Protein AF-A0A2H9QUZ4-F1 (afdb_monomer_lite)

Foldseek 3Di:
DDFLACAPQDPVLVVCLVVVNDDPLDSSLRNCAQVVSSVVSVVVVCVVVPDVPLDDPVLLVVLLVLLQVLLVVQLVCCLVPVDGDDDSLLVLLLVCLVVVRDPVSSVSSSVSSRLSSCLCVQLSVPVVVVVVCVVVVVDPDDPVVVVVVSNVVSNVVSVVVVVVCVVCVCVVRHPDPDDDFLVSVVSVSSSLSVCCSVPVPVVNVVVVVVVVVLVVVQCVVCCQQAPLDDPRHHVCCVVCVVVCQDDRQWRWDRPPDDPCCVQATDIDHDHSVVVVVCVSRDVVSNVVVVVVVCCCRVPVRVVCVVVVVDD

Structure (mmCIF, N/CA/C/O backbone):
data_AF-A0A2H9QUZ4-F1
#
_entry.id   AF-A0A2H9QUZ4-F1
#
loop_
_atom_site.group_PDB
_atom_site.id
_atom_site.type_symbol
_atom_site.label_atom_id
_atom_site.label_alt_id
_atom_site.label_comp_id
_atom_site.label_asym_id
_atom_site.label_entity_id
_atom_site.label_seq_id
_atom_site.pdbx_PDB_ins_code
_atom_site.Cartn_x
_atom_site.Cartn_y
_atom_site.Cartn_z
_atom_site.occupancy
_atom_site.B_iso_or_equiv
_atom_site.auth_seq_id
_atom_site.auth_comp_id
_atom_site.auth_asym_id
_atom_site.auth_atom_id
_atom_site.pdbx_PDB_model_num
ATOM 1 N N . MET A 1 1 ? -21.513 -7.920 -9.015 1.00 45.53 1 MET A N 1
ATOM 2 C CA . MET A 1 1 ? -21.197 -8.021 -7.570 1.00 45.53 1 MET A CA 1
ATOM 3 C C . MET A 1 1 ? -21.512 -6.683 -6.915 1.00 45.53 1 MET A C 1
ATOM 5 O O . MET A 1 1 ? -21.071 -5.669 -7.443 1.00 45.53 1 MET A O 1
ATOM 9 N N . LYS A 1 2 ? -22.324 -6.665 -5.849 1.00 52.28 2 LYS A N 1
ATOM 10 C CA . LYS A 1 2 ? -22.696 -5.440 -5.115 1.00 52.28 2 LYS A CA 1
ATOM 11 C C . LYS A 1 2 ? -21.486 -4.948 -4.301 1.00 52.28 2 LYS A C 1
ATOM 13 O O . LYS A 1 2 ? -20.823 -5.770 -3.682 1.00 52.28 2 LYS A O 1
ATOM 18 N N . ARG A 1 3 ? -21.180 -3.646 -4.331 1.00 55.81 3 ARG A N 1
ATOM 19 C CA . ARG A 1 3 ? -20.109 -3.026 -3.517 1.00 55.81 3 ARG A CA 1
ATOM 20 C C . ARG A 1 3 ? -20.524 -3.008 -2.050 1.00 55.81 3 ARG A C 1
ATOM 22 O O . ARG A 1 3 ? -21.663 -2.653 -1.798 1.00 55.81 3 ARG A O 1
ATOM 29 N N . HIS A 1 4 ? -19.653 -3.342 -1.102 1.00 56.94 4 HIS A N 1
ATOM 30 C CA . HIS A 1 4 ? -20.014 -3.360 0.329 1.00 56.94 4 HIS A CA 1
ATOM 31 C C . HIS A 1 4 ? -20.012 -1.983 1.022 1.00 56.94 4 HIS A C 1
ATOM 33 O O . HIS A 1 4 ? -20.487 -1.871 2.145 1.00 56.94 4 HIS A O 1
ATOM 39 N N . TYR A 1 5 ? -19.505 -0.943 0.361 1.00 64.38 5 TYR A N 1
ATOM 40 C CA . TYR A 1 5 ? -19.334 0.410 0.903 1.00 64.38 5 TYR A CA 1
ATOM 41 C C . TYR A 1 5 ? -19.967 1.450 -0.031 1.00 64.38 5 TYR A C 1
ATOM 43 O O . TYR A 1 5 ? -20.044 1.194 -1.239 1.00 64.38 5 TYR A O 1
ATOM 51 N N . ARG A 1 6 ? -20.392 2.603 0.523 1.00 66.56 6 ARG A N 1
ATOM 52 C CA . ARG A 1 6 ? -21.102 3.679 -0.206 1.00 66.56 6 ARG A CA 1
ATOM 53 C C . ARG A 1 6 ? -22.291 3.109 -0.996 1.00 66.56 6 ARG A C 1
ATOM 55 O O . ARG A 1 6 ? -22.367 3.209 -2.221 1.00 66.56 6 ARG A O 1
ATOM 62 N N . GLN A 1 7 ? -23.177 2.418 -0.278 1.00 68.31 7 GLN A N 1
ATOM 63 C CA . GLN A 1 7 ? -24.478 2.005 -0.804 1.00 68.31 7 GLN A CA 1
ATOM 64 C C . GLN A 1 7 ? -25.525 3.065 -0.448 1.00 68.31 7 GLN A C 1
ATOM 66 O O . GLN A 1 7 ? -25.268 3.956 0.355 1.00 68.31 7 GLN A O 1
ATOM 71 N N . ASN A 1 8 ? -26.717 2.963 -1.034 1.00 67.06 8 ASN A N 1
ATOM 72 C CA . ASN A 1 8 ? -27.855 3.746 -0.561 1.00 67.06 8 ASN A CA 1
ATOM 73 C C . ASN A 1 8 ? -28.067 3.492 0.940 1.00 67.06 8 ASN A C 1
ATOM 75 O O . ASN A 1 8 ? -27.841 2.372 1.407 1.00 67.06 8 ASN A O 1
ATOM 79 N N . LEU A 1 9 ? -28.514 4.526 1.657 1.00 67.69 9 LEU A N 1
ATOM 80 C CA . LEU A 1 9 ? -28.737 4.504 3.104 1.00 67.69 9 LEU A CA 1
ATOM 81 C C . LEU A 1 9 ? -29.448 3.219 3.551 1.00 67.69 9 LEU A C 1
ATOM 83 O O . LEU A 1 9 ? -30.564 2.915 3.120 1.00 67.69 9 LEU A O 1
ATOM 87 N N . SER A 1 10 ? -28.783 2.461 4.425 1.00 74.31 10 SER A N 1
ATOM 88 C CA . SER A 1 10 ? -29.358 1.266 5.041 1.00 74.31 10 SER A CA 1
ATOM 89 C C . SER A 1 10 ? -30.334 1.696 6.132 1.00 74.31 10 SER A C 1
ATOM 91 O O . SER A 1 10 ? -29.956 2.423 7.051 1.00 74.31 10 SER A O 1
ATOM 93 N N . SER A 1 11 ? -31.578 1.212 6.085 1.00 78.75 11 SER A N 1
ATOM 94 C CA . SER A 1 11 ? -32.582 1.491 7.125 1.00 78.75 11 SER A CA 1
ATOM 95 C C . SER A 1 11 ? -32.133 1.023 8.515 1.00 78.75 11 SER A C 1
ATOM 97 O O . SER A 1 11 ? -32.442 1.665 9.516 1.00 78.75 11 SER A O 1
ATOM 99 N N . LYS A 1 12 ? -31.348 -0.061 8.585 1.00 79.69 12 LYS A N 1
ATOM 100 C CA . LYS A 1 12 ? -30.709 -0.522 9.827 1.00 79.69 12 LYS A CA 1
ATOM 101 C C . LYS A 1 12 ? -29.620 0.432 10.297 1.00 79.69 12 LYS A C 1
ATOM 103 O O . LYS A 1 12 ? -29.568 0.755 11.477 1.00 79.69 12 LYS A O 1
ATOM 108 N N . GLY A 1 13 ? -28.785 0.902 9.375 1.00 79.44 13 GLY A N 1
ATOM 109 C CA . GLY A 1 13 ? -27.716 1.844 9.683 1.00 79.44 13 GLY A CA 1
ATOM 110 C C . GLY A 1 13 ? -28.245 3.175 10.218 1.00 79.44 13 GLY A C 1
ATOM 111 O O . GLY A 1 13 ? -27.764 3.639 11.245 1.00 79.44 13 GLY A O 1
ATOM 112 N N . LEU A 1 14 ? -29.302 3.717 9.607 1.00 81.69 14 LEU A N 1
ATOM 113 C CA . LEU A 1 14 ? -30.007 4.905 10.104 1.00 81.69 14 LEU A CA 1
ATOM 114 C C . LEU A 1 14 ? -30.569 4.701 11.513 1.00 81.69 14 LEU A C 1
ATOM 116 O O . LEU A 1 14 ? -30.325 5.515 12.397 1.00 81.69 14 LEU A O 1
ATOM 120 N N . LYS A 1 15 ? -31.245 3.572 11.750 1.00 84.50 15 LYS A N 1
ATOM 121 C CA . LYS A 1 15 ? -31.780 3.233 13.074 1.00 84.50 15 LYS A CA 1
ATOM 122 C C . LYS A 1 15 ? -30.676 3.081 14.129 1.00 84.50 15 LYS A C 1
ATOM 124 O O . LYS A 1 15 ? -30.875 3.438 15.286 1.00 84.50 15 LYS A O 1
ATOM 129 N N . ASN A 1 16 ? -29.512 2.556 13.750 1.00 84.25 16 ASN A N 1
ATOM 130 C CA . ASN A 1 16 ? -28.362 2.431 14.647 1.00 84.25 16 ASN A CA 1
ATOM 131 C C . ASN A 1 16 ? -27.708 3.789 14.950 1.00 84.25 16 ASN A C 1
ATOM 133 O O . ASN A 1 16 ? -27.258 3.993 16.076 1.00 84.25 16 ASN A O 1
ATOM 137 N N . ILE A 1 17 ? -27.672 4.705 13.974 1.00 83.75 17 ILE A N 1
ATOM 138 C CA . ILE A 1 17 ? -27.211 6.091 14.160 1.00 83.75 17 ILE A CA 1
ATOM 139 C C . ILE A 1 17 ? -28.149 6.828 15.124 1.00 83.75 17 ILE A C 1
ATOM 141 O O . ILE A 1 17 ? -27.689 7.397 16.111 1.00 83.75 17 ILE A O 1
ATOM 145 N N . GLU A 1 18 ? -29.461 6.748 14.891 1.00 84.81 18 GLU A N 1
ATOM 146 C CA . GLU A 1 18 ? -30.487 7.387 15.726 1.00 84.81 18 GLU A CA 1
ATOM 147 C C . GLU A 1 18 ? -30.435 6.891 17.181 1.00 84.81 18 GLU A C 1
ATOM 149 O O . GLU A 1 18 ? -30.452 7.684 18.122 1.00 84.81 18 GLU A O 1
ATOM 154 N N . ASN A 1 19 ? -30.272 5.579 17.373 1.00 85.44 19 ASN A N 1
ATOM 155 C CA . ASN A 1 19 ? -30.178 4.969 18.701 1.00 85.44 19 ASN A CA 1
ATOM 156 C C . ASN A 1 19 ? -28.792 5.098 19.358 1.00 85.44 19 ASN A C 1
ATOM 158 O O . ASN A 1 19 ? -28.625 4.640 20.487 1.00 85.44 19 ASN A O 1
ATOM 162 N N . LYS A 1 20 ? -27.793 5.686 18.680 1.00 80.88 20 LYS A N 1
ATOM 163 C CA . LYS A 1 20 ? -26.389 5.757 19.143 1.00 80.88 20 LYS A CA 1
ATOM 164 C C . LYS A 1 20 ? -25.778 4.384 19.463 1.00 80.88 20 LYS A C 1
ATOM 166 O O . LYS A 1 20 ? -24.939 4.246 20.348 1.00 80.88 20 LYS A O 1
ATOM 171 N N . THR A 1 21 ? -26.204 3.347 18.743 1.00 79.81 21 THR A N 1
ATOM 172 C CA . THR A 1 21 ? -25.712 1.963 18.884 1.00 79.81 21 THR A CA 1
ATOM 173 C C . THR A 1 21 ? -24.848 1.540 17.699 1.00 79.81 21 THR A C 1
ATOM 175 O O . THR A 1 21 ? -24.684 0.347 17.437 1.00 79.81 21 THR A O 1
ATOM 178 N N . LEU A 1 22 ? -24.340 2.502 16.925 1.00 79.38 22 LEU A N 1
ATOM 179 C CA . LEU A 1 22 ? -23.572 2.219 15.723 1.00 79.38 22 LEU A CA 1
ATOM 180 C C . LEU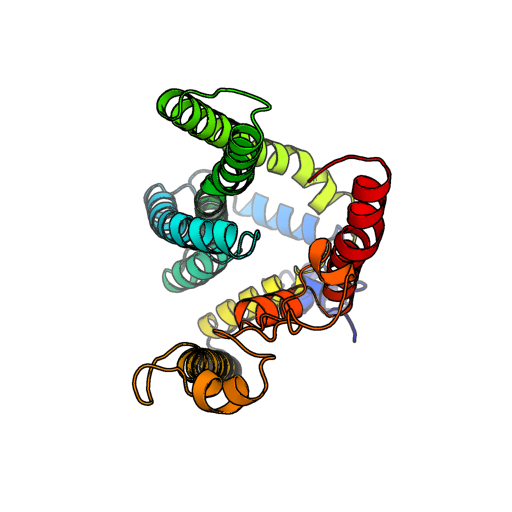 A 1 22 ? -22.209 1.619 16.084 1.00 79.38 22 LEU A C 1
ATOM 182 O O . LEU A 1 22 ? -21.346 2.274 16.665 1.00 79.38 22 LEU A O 1
ATOM 186 N N . VAL A 1 23 ? -22.000 0.363 15.695 1.00 75.38 23 VAL A N 1
ATOM 187 C CA . VAL A 1 23 ? -20.710 -0.308 15.857 1.00 75.38 23 VAL A CA 1
ATOM 188 C C . VAL A 1 23 ? -19.768 0.160 14.748 1.00 75.38 23 VAL A C 1
ATOM 190 O O . VAL A 1 23 ? -20.049 -0.005 13.558 1.00 75.38 23 VAL A O 1
ATOM 193 N N . LYS A 1 24 ? -18.639 0.761 15.137 1.00 73.00 24 LYS A N 1
ATOM 194 C CA . LYS A 1 24 ? -17.572 1.151 14.204 1.00 73.00 24 LYS A CA 1
ATOM 195 C C . LYS A 1 24 ? -17.049 -0.079 13.456 1.00 73.00 24 LYS A C 1
ATOM 197 O O . LYS A 1 24 ? -16.917 -1.148 14.042 1.00 73.00 24 LYS A O 1
ATOM 202 N N . TYR A 1 25 ? -16.712 0.102 12.179 1.00 72.44 25 TYR A N 1
ATOM 203 C CA . TYR A 1 25 ? -16.177 -0.942 11.289 1.00 72.44 25 TYR A CA 1
ATOM 204 C C . TYR A 1 25 ? -17.140 -2.095 10.947 1.00 72.44 25 TYR A C 1
ATOM 206 O O . TYR A 1 25 ? -16.713 -3.091 10.369 1.00 72.44 25 TYR A O 1
ATOM 214 N N . ASP A 1 26 ? -18.437 -1.965 11.238 1.00 74.06 26 ASP A N 1
ATOM 215 C CA . ASP A 1 26 ? -19.450 -2.898 10.735 1.00 74.06 26 ASP A CA 1
ATOM 216 C C . ASP A 1 26 ? -19.862 -2.553 9.288 1.00 74.06 26 ASP A C 1
ATOM 218 O O . ASP A 1 26 ? -19.734 -1.425 8.806 1.00 74.06 26 ASP A O 1
ATOM 222 N N . SER A 1 27 ? -20.421 -3.532 8.587 1.00 69.94 27 SER A N 1
ATOM 223 C CA . SER A 1 27 ? -21.056 -3.381 7.277 1.00 69.94 27 SER A CA 1
ATOM 224 C C . SER A 1 27 ? -22.074 -2.233 7.222 1.00 69.94 27 SER A C 1
ATOM 226 O O . SER A 1 27 ? -22.084 -1.472 6.252 1.00 69.94 27 SER A O 1
ATOM 228 N N . ASP A 1 28 ? -22.872 -2.049 8.279 1.00 74.06 28 ASP A N 1
ATOM 229 C CA . ASP A 1 28 ? -23.833 -0.948 8.378 1.00 74.06 28 ASP A CA 1
ATOM 230 C C . ASP A 1 28 ? -23.131 0.419 8.498 1.00 74.06 28 ASP A C 1
ATOM 232 O O . ASP A 1 28 ? -23.589 1.389 7.894 1.00 74.06 28 ASP A O 1
ATOM 236 N N . PHE A 1 29 ? -21.979 0.506 9.175 1.00 78.69 29 PHE A N 1
ATOM 237 C CA . PHE A 1 29 ? -21.164 1.728 9.226 1.00 78.69 29 PHE A CA 1
ATOM 238 C C . PHE A 1 29 ? -20.629 2.088 7.833 1.00 78.69 29 PHE A C 1
ATOM 240 O O . PHE A 1 29 ? -20.808 3.207 7.355 1.00 78.69 29 PHE A O 1
ATOM 247 N N . TYR A 1 30 ? -20.037 1.117 7.132 1.00 76.50 30 TYR A N 1
ATOM 248 C CA . TYR A 1 30 ? -19.444 1.343 5.809 1.00 76.50 30 TYR A CA 1
ATOM 249 C C . TYR A 1 30 ? -20.459 1.663 4.712 1.00 76.50 30 TYR A C 1
ATOM 251 O O . TYR A 1 30 ? -20.131 2.360 3.743 1.00 76.50 30 TYR A O 1
ATOM 259 N N . SER A 1 31 ? -21.689 1.166 4.854 1.00 74.81 31 SER A N 1
ATOM 260 C CA . SER A 1 31 ? -22.779 1.486 3.934 1.00 74.81 31 SER A CA 1
ATOM 261 C C . SER A 1 31 ? -23.143 2.974 3.967 1.00 74.81 31 SER A C 1
ATOM 263 O O . SER A 1 31 ? -23.453 3.528 2.918 1.00 74.81 31 SER A O 1
ATOM 265 N N . ASN A 1 32 ? -23.002 3.620 5.132 1.00 74.94 32 ASN A N 1
ATOM 266 C CA . ASN A 1 32 ? -23.359 5.021 5.364 1.00 74.94 32 ASN A CA 1
ATOM 267 C C . ASN A 1 32 ? -22.184 6.003 5.212 1.00 74.94 32 ASN A C 1
ATOM 269 O O . ASN A 1 32 ? -22.329 7.185 5.526 1.00 74.94 32 ASN A O 1
ATOM 273 N N . LEU A 1 33 ? -21.019 5.556 4.729 1.00 75.69 33 LEU A N 1
ATOM 274 C CA . LEU A 1 33 ? -19.903 6.459 4.431 1.00 75.69 33 LEU A CA 1
ATOM 275 C C . LEU A 1 33 ? -20.309 7.496 3.374 1.00 75.69 33 LEU A C 1
ATOM 277 O O . LEU A 1 33 ? -20.827 7.124 2.323 1.00 75.69 33 LEU A O 1
ATOM 281 N N . ASN A 1 34 ? -19.991 8.771 3.616 1.00 68.62 34 ASN A N 1
ATOM 282 C CA . ASN A 1 34 ? -20.286 9.892 2.716 1.00 68.62 34 ASN A CA 1
ATOM 283 C C . ASN A 1 34 ? -21.784 10.176 2.502 1.00 68.62 34 ASN A C 1
ATOM 285 O O . ASN A 1 34 ? -22.199 10.574 1.416 1.00 68.62 34 ASN A O 1
ATOM 289 N N . THR A 1 35 ? -22.607 9.910 3.524 1.00 73.62 35 THR A N 1
ATOM 290 C CA . THR A 1 35 ? -24.052 10.211 3.524 1.00 73.62 35 THR A CA 1
ATOM 291 C C . THR A 1 35 ? -24.397 11.552 4.180 1.00 73.62 35 THR A C 1
ATOM 293 O O . THR A 1 35 ? -25.577 11.883 4.273 1.00 73.62 35 THR A O 1
ATOM 296 N N . GLY A 1 36 ? -23.411 12.306 4.685 1.00 75.38 36 GLY A N 1
ATOM 297 C CA . GLY A 1 36 ? -23.613 13.494 5.526 1.00 75.38 36 GLY A CA 1
ATOM 298 C C . GLY A 1 36 ? -24.095 13.157 6.944 1.00 75.38 36 GLY A C 1
ATOM 299 O O . GLY A 1 36 ? -23.496 13.583 7.924 1.00 75.38 36 GLY A O 1
ATOM 300 N N . VAL A 1 37 ? -25.107 12.293 7.071 1.00 80.88 37 VAL A N 1
ATOM 301 C CA . VAL A 1 37 ? -25.696 11.879 8.360 1.00 80.88 37 VAL A CA 1
ATOM 302 C C . VAL A 1 37 ? -24.672 11.183 9.262 1.00 80.88 37 VAL A C 1
ATOM 304 O O . VAL A 1 37 ? -24.596 11.451 10.459 1.00 80.88 37 VAL A O 1
ATOM 307 N N . LEU A 1 38 ? -23.853 10.291 8.695 1.00 81.56 38 LEU A N 1
ATOM 308 C CA . LEU A 1 38 ? -22.789 9.632 9.456 1.00 81.56 38 LEU A CA 1
ATOM 309 C C . LEU A 1 38 ? -21.692 10.617 9.889 1.00 81.56 38 LEU A C 1
ATOM 311 O O . LEU A 1 38 ? -21.117 10.454 10.960 1.00 81.56 38 LEU A O 1
ATOM 315 N N . GLU A 1 39 ? -21.387 11.618 9.065 1.00 78.38 39 GLU A N 1
ATOM 316 C CA . GLU A 1 39 ? -20.368 12.629 9.374 1.00 78.38 39 GLU A CA 1
ATOM 317 C C . GLU A 1 39 ? -20.826 13.522 10.518 1.00 78.38 39 GLU A C 1
ATOM 319 O O . GLU A 1 39 ? -20.073 13.719 11.465 1.00 78.38 39 GLU A O 1
ATOM 324 N N . GLU A 1 40 ? -22.082 13.963 10.483 1.00 82.06 40 GLU A N 1
ATOM 325 C CA . GLU A 1 40 ? -22.692 14.735 11.562 1.00 82.06 40 GLU A CA 1
ATOM 326 C C . GLU A 1 40 ? -22.714 13.942 12.878 1.00 82.06 40 GLU A C 1
ATOM 328 O O . GLU A 1 40 ? -22.306 14.457 13.920 1.00 82.06 40 GLU A O 1
ATOM 333 N N . TYR A 1 41 ? -23.074 12.653 12.826 1.00 84.31 41 TYR A N 1
ATOM 334 C CA . TYR A 1 41 ? -23.000 11.756 13.984 1.00 84.31 41 TYR A CA 1
ATOM 335 C C . TYR A 1 41 ? -21.578 11.653 14.560 1.00 84.31 41 TYR A C 1
ATOM 337 O O . TYR A 1 41 ? -21.377 11.769 15.772 1.00 84.31 41 TYR A O 1
ATOM 345 N N . LEU A 1 42 ? -20.577 11.435 13.700 1.00 82.38 42 LEU A N 1
ATOM 346 C CA . LEU A 1 42 ? -19.179 11.313 14.119 1.00 82.38 42 LEU A CA 1
ATOM 347 C C . LEU A 1 42 ? -18.627 12.633 14.665 1.00 82.38 42 LEU A C 1
ATOM 349 O O . LEU A 1 42 ? -17.863 12.616 15.630 1.00 82.38 42 LEU A O 1
ATOM 353 N N . ASP A 1 43 ? -19.019 13.769 14.091 1.00 81.12 43 ASP A N 1
ATOM 354 C CA . ASP A 1 43 ? -18.647 15.094 14.583 1.00 81.12 43 ASP A CA 1
ATOM 355 C C . ASP A 1 43 ? -19.268 15.382 15.952 1.00 81.12 43 ASP A C 1
ATOM 357 O O . ASP A 1 43 ? -18.591 15.915 16.836 1.00 81.12 43 ASP A O 1
ATOM 361 N N . GLU A 1 44 ? -20.523 14.989 16.176 1.00 83.25 44 GLU A N 1
ATOM 362 C CA . GLU A 1 44 ? -21.147 15.078 17.496 1.00 83.25 44 GLU A CA 1
ATOM 363 C C . GLU A 1 44 ? -20.450 14.205 18.545 1.00 83.25 44 GLU A C 1
ATOM 365 O O . GLU A 1 44 ? -20.229 14.662 19.672 1.00 83.25 44 GLU A O 1
ATOM 370 N N . GLU A 1 45 ? -20.117 12.955 18.213 1.00 80.06 45 GLU A N 1
ATOM 371 C CA . GLU A 1 45 ? -19.360 12.089 19.125 1.00 80.06 45 GLU A CA 1
ATOM 372 C C . GLU A 1 45 ? -17.970 12.657 19.417 1.00 80.06 45 GLU A C 1
ATOM 374 O O . GLU A 1 45 ? -17.540 12.698 20.573 1.00 80.06 45 GLU A O 1
ATOM 379 N N . ASN A 1 46 ? -17.277 13.149 18.389 1.00 76.94 46 ASN A N 1
ATOM 380 C CA . ASN A 1 46 ? -15.942 13.718 18.537 1.00 76.94 46 ASN A CA 1
ATOM 381 C C . ASN A 1 46 ? -15.946 14.988 19.394 1.00 76.94 46 ASN A C 1
ATOM 383 O O . ASN A 1 46 ? -15.036 15.159 20.206 1.00 76.94 46 ASN A O 1
ATOM 387 N N . LYS A 1 47 ? -16.964 15.853 19.267 1.00 79.00 47 LYS A N 1
ATOM 388 C CA . LYS A 1 47 ? -17.127 17.049 20.116 1.00 79.00 47 LYS A CA 1
ATOM 389 C C . LYS A 1 47 ? -17.315 16.690 21.591 1.00 79.00 47 LYS A C 1
ATOM 391 O O . LYS A 1 47 ? -16.772 17.376 22.451 1.00 79.00 47 LYS A O 1
ATOM 396 N N . LYS A 1 48 ? -18.043 15.607 21.891 1.00 75.00 48 LYS A N 1
ATOM 397 C CA . LYS A 1 48 ? -18.271 15.130 23.271 1.00 75.00 48 LYS A CA 1
ATOM 398 C C . LYS A 1 48 ? -17.007 14.551 23.913 1.00 75.00 48 LYS A C 1
ATOM 400 O O . LYS A 1 48 ? -16.849 14.635 25.127 1.00 75.00 48 LYS A O 1
ATOM 405 N N . HIS A 1 49 ? -16.099 14.001 23.107 1.00 66.69 49 HIS A N 1
ATOM 406 C CA . HIS A 1 49 ? -14.862 13.349 23.551 1.00 66.69 49 HIS A CA 1
ATOM 407 C C . HIS A 1 49 ? -13.592 14.056 23.042 1.00 66.69 49 HIS A C 1
ATOM 409 O O . HIS A 1 49 ? -12.593 13.411 22.699 1.00 66.69 49 HIS A O 1
ATOM 415 N N . PHE A 1 50 ? -13.615 15.388 22.946 1.00 62.75 50 PHE A N 1
ATOM 416 C CA . PHE A 1 50 ? -12.452 16.153 22.505 1.00 62.75 50 PHE A CA 1
ATOM 417 C C . PHE A 1 50 ? -11.439 16.316 23.647 1.00 62.75 50 PHE A C 1
ATOM 419 O O . PHE A 1 50 ? -11.495 17.276 24.410 1.00 62.75 50 PHE A O 1
ATOM 426 N N . ASP A 1 51 ? -10.499 15.374 23.756 1.00 66.06 51 ASP A N 1
ATOM 427 C CA . ASP A 1 51 ? -9.296 15.546 24.571 1.00 66.06 51 ASP A CA 1
ATOM 428 C C . ASP A 1 51 ? -8.132 16.035 23.680 1.00 66.06 51 ASP A C 1
ATOM 430 O O . ASP A 1 51 ? -7.698 15.314 22.773 1.00 66.06 51 ASP A O 1
ATOM 434 N N . PRO A 1 52 ? -7.605 17.256 23.891 1.00 60.50 52 PRO A N 1
ATOM 435 C CA . PRO A 1 52 ? -6.495 17.788 23.103 1.00 60.50 52 PRO A CA 1
ATOM 436 C C . PRO A 1 52 ? -5.165 17.036 23.316 1.00 60.50 52 PRO A C 1
ATOM 438 O O . PRO A 1 52 ? -4.232 17.233 22.535 1.00 60.50 52 PRO A O 1
ATOM 441 N N . LYS A 1 53 ? -5.042 16.162 24.331 1.00 59.81 53 LYS A N 1
ATOM 442 C CA . LYS A 1 53 ? -3.793 15.438 24.660 1.00 59.81 53 LYS A CA 1
ATOM 443 C C . LYS A 1 53 ? -3.751 13.982 24.177 1.00 59.81 53 LYS A C 1
ATOM 445 O O . LYS A 1 53 ? -3.224 13.100 24.855 1.00 59.81 53 LYS A O 1
ATOM 450 N N . GLU A 1 54 ? -4.240 13.704 22.972 1.00 69.38 54 GLU A N 1
ATOM 451 C CA . GLU A 1 54 ? -4.143 12.352 22.397 1.00 69.38 54 GLU A CA 1
ATOM 452 C C . GLU A 1 54 ? -2.834 12.068 21.639 1.00 69.38 54 GLU A C 1
ATOM 454 O O . GLU A 1 54 ? -2.551 10.910 21.323 1.00 69.38 54 GLU A O 1
ATOM 459 N N . PHE A 1 55 ? -1.981 13.077 21.425 1.00 78.88 55 PHE A N 1
ATOM 460 C CA . PHE A 1 55 ? -0.654 12.886 20.835 1.00 78.88 55 PHE A CA 1
ATOM 461 C C . PHE A 1 55 ? 0.279 12.114 21.780 1.00 78.88 55 PHE A C 1
ATOM 463 O O . PHE A 1 55 ? 0.474 12.480 22.938 1.00 78.88 55 PHE A O 1
ATOM 470 N N . SER A 1 56 ? 0.897 11.046 21.274 1.00 85.25 56 SER A N 1
ATOM 471 C CA . SER A 1 56 ? 1.826 10.213 22.037 1.00 85.25 56 SER A CA 1
ATOM 472 C C . SER A 1 56 ? 3.119 10.010 21.261 1.00 85.25 56 SER A C 1
ATOM 474 O O . SER A 1 56 ? 3.154 9.287 20.267 1.00 85.25 56 SER A O 1
ATOM 476 N N . LEU A 1 57 ? 4.211 10.592 21.761 1.00 88.31 57 LEU A N 1
ATOM 477 C CA . LEU A 1 57 ? 5.533 10.466 21.143 1.00 88.31 57 LEU A CA 1
ATOM 478 C C . LEU A 1 57 ? 5.967 8.996 21.034 1.00 88.31 57 LEU A C 1
ATOM 480 O O . LEU A 1 57 ? 6.481 8.579 20.002 1.00 88.31 57 LEU A O 1
ATOM 484 N N . LYS A 1 58 ? 5.670 8.173 22.049 1.00 88.00 58 LYS A N 1
ATOM 485 C CA . LYS A 1 58 ? 5.954 6.726 22.030 1.00 88.00 58 LYS A CA 1
ATOM 486 C C . LYS A 1 58 ? 5.256 6.012 20.866 1.00 88.00 58 LYS A C 1
ATOM 488 O O . LYS A 1 58 ? 5.847 5.143 20.235 1.00 88.00 58 LYS A O 1
ATOM 493 N N . THR A 1 59 ? 4.015 6.406 20.576 1.00 87.94 59 THR A N 1
ATOM 494 C CA . THR A 1 59 ? 3.215 5.855 19.470 1.00 87.94 59 THR A CA 1
ATOM 495 C C . THR A 1 59 ? 3.818 6.233 18.118 1.00 87.94 59 THR A C 1
ATOM 497 O O . THR A 1 59 ? 3.993 5.377 17.254 1.00 87.94 59 THR A O 1
ATOM 500 N N . VAL A 1 60 ? 4.211 7.499 17.967 1.00 91.69 60 VAL A N 1
ATOM 501 C CA . VAL A 1 60 ? 4.861 8.017 16.754 1.00 91.69 60 VAL A CA 1
ATOM 502 C C . VAL A 1 60 ? 6.205 7.330 16.508 1.00 91.69 60 VAL A C 1
ATOM 504 O O . VAL A 1 60 ? 6.478 6.916 15.386 1.00 91.69 60 VAL A O 1
ATOM 507 N N . VAL A 1 61 ? 7.025 7.144 17.546 1.00 93.94 61 VAL A N 1
ATOM 508 C CA . VAL A 1 61 ? 8.323 6.457 17.427 1.00 93.94 61 VAL A CA 1
ATOM 509 C C . VAL A 1 61 ? 8.145 4.991 17.027 1.00 93.94 61 VAL A C 1
ATOM 511 O O . VAL A 1 61 ? 8.855 4.514 16.144 1.00 93.94 61 VAL A O 1
ATOM 514 N N . LEU A 1 62 ? 7.171 4.280 17.607 1.00 92.06 62 LEU A N 1
ATOM 515 C CA . LEU A 1 62 ? 6.863 2.905 17.200 1.00 92.06 62 LEU A CA 1
ATOM 516 C C . LEU A 1 62 ? 6.469 2.836 15.716 1.00 92.06 62 LEU A C 1
ATOM 518 O O . LEU A 1 62 ? 7.008 2.024 14.963 1.00 92.06 62 LEU A O 1
ATOM 522 N N . ALA A 1 63 ? 5.557 3.713 15.292 1.00 93.06 63 ALA A N 1
ATOM 523 C CA . ALA A 1 63 ? 5.130 3.817 13.902 1.00 93.06 63 ALA A CA 1
ATOM 524 C C . ALA A 1 63 ? 6.289 4.169 12.960 1.00 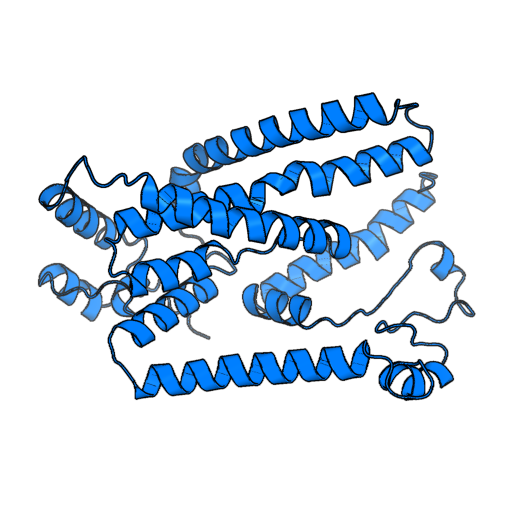93.06 63 ALA A C 1
ATOM 526 O O . ALA A 1 63 ? 6.363 3.644 11.851 1.00 93.06 63 ALA A O 1
ATOM 527 N N . MET A 1 64 ? 7.218 5.011 13.411 1.00 94.56 64 MET A N 1
ATOM 528 C CA . MET A 1 64 ? 8.415 5.383 12.665 1.00 94.56 64 MET A CA 1
ATOM 529 C C . MET A 1 64 ? 9.358 4.205 12.454 1.00 94.56 64 MET A C 1
ATOM 531 O O . MET A 1 64 ? 9.798 3.990 11.330 1.00 94.56 64 MET A O 1
ATOM 535 N N . ILE A 1 65 ? 9.612 3.398 13.486 1.00 94.69 65 ILE A N 1
ATOM 536 C CA . ILE A 1 65 ? 10.440 2.190 13.361 1.00 94.69 65 ILE A CA 1
ATOM 537 C C . ILE A 1 65 ? 9.833 1.230 12.331 1.00 94.69 65 ILE A C 1
ATOM 539 O O . ILE A 1 65 ? 10.534 0.745 11.444 1.00 94.69 65 ILE A O 1
ATOM 543 N N . ILE A 1 66 ? 8.519 0.998 12.410 1.00 93.44 66 ILE A N 1
ATOM 544 C CA . ILE A 1 66 ? 7.809 0.130 11.463 1.00 93.44 66 ILE A CA 1
ATOM 545 C C . ILE A 1 66 ? 7.860 0.717 10.047 1.00 93.44 66 ILE A C 1
ATOM 547 O O . ILE A 1 66 ? 8.186 0.006 9.097 1.00 93.44 66 ILE A O 1
ATOM 551 N N . GLY A 1 67 ? 7.587 2.015 9.900 1.00 93.00 67 GLY A N 1
ATOM 552 C CA . GLY A 1 67 ? 7.659 2.726 8.625 1.00 93.00 67 GLY A CA 1
ATOM 553 C C . GLY A 1 67 ? 9.039 2.628 7.974 1.00 93.00 67 GLY A C 1
ATOM 554 O O . GLY A 1 67 ? 9.126 2.347 6.782 1.00 93.00 67 GLY A O 1
ATOM 555 N N . SER A 1 68 ? 10.117 2.766 8.750 1.00 92.94 68 SER A N 1
ATOM 556 C CA . SER A 1 68 ? 11.498 2.669 8.258 1.00 92.94 68 SER A CA 1
ATOM 557 C C . SER A 1 68 ? 11.830 1.298 7.669 1.00 92.94 68 SER A C 1
ATOM 559 O O . SER A 1 68 ? 12.521 1.221 6.658 1.00 92.94 68 SER A O 1
ATOM 561 N N . VAL A 1 69 ? 11.296 0.205 8.225 1.00 93.31 69 VAL A N 1
ATOM 562 C CA . VAL A 1 69 ? 11.443 -1.130 7.611 1.00 93.31 69 VAL A CA 1
ATOM 563 C C . VAL A 1 69 ? 10.790 -1.159 6.225 1.00 93.31 69 VAL A C 1
ATOM 565 O O . VAL A 1 69 ? 11.362 -1.686 5.269 1.00 93.31 69 VAL A O 1
ATOM 568 N N . PHE A 1 70 ? 9.619 -0.535 6.090 1.00 91.69 70 PHE A N 1
ATOM 569 C CA . PHE A 1 70 ? 8.919 -0.437 4.812 1.00 91.69 70 PHE A CA 1
ATOM 570 C C . PHE A 1 70 ? 9.620 0.471 3.799 1.00 91.69 70 PHE A C 1
ATOM 572 O O . PHE A 1 70 ? 9.442 0.241 2.607 1.00 91.69 70 PHE A O 1
ATOM 579 N N . VAL A 1 71 ? 10.461 1.422 4.219 1.00 91.88 71 VAL A N 1
ATOM 580 C CA . VAL A 1 71 ? 11.299 2.209 3.294 1.00 91.88 71 VAL A CA 1
ATOM 581 C C . VAL A 1 71 ? 12.218 1.299 2.484 1.00 91.88 71 VAL A C 1
ATOM 583 O O . VAL A 1 71 ? 12.293 1.439 1.265 1.00 91.88 71 VAL A O 1
ATOM 586 N N . PHE A 1 72 ? 12.881 0.333 3.126 1.00 90.44 72 PHE A N 1
ATOM 587 C CA . PHE A 1 72 ? 13.757 -0.614 2.427 1.00 90.44 72 PHE A CA 1
ATOM 588 C C . PHE A 1 72 ? 12.974 -1.522 1.476 1.00 90.44 72 PHE A C 1
ATOM 590 O O . PHE A 1 72 ? 13.387 -1.727 0.333 1.00 90.44 72 PHE A O 1
ATOM 597 N N . ILE A 1 73 ? 11.817 -2.021 1.924 1.00 90.25 73 ILE A N 1
ATOM 598 C CA . ILE A 1 73 ? 10.938 -2.861 1.101 1.00 90.25 73 ILE A CA 1
ATOM 599 C C . ILE A 1 73 ? 10.452 -2.078 -0.122 1.00 90.25 73 ILE A C 1
ATOM 601 O O . ILE A 1 73 ? 10.580 -2.559 -1.245 1.00 90.25 73 ILE A O 1
ATOM 605 N N . ASN A 1 74 ? 9.939 -0.863 0.076 1.00 90.81 74 ASN A N 1
ATOM 606 C CA . ASN A 1 74 ? 9.445 -0.012 -1.003 1.00 90.81 74 ASN A CA 1
ATOM 607 C C . ASN A 1 74 ? 10.560 0.459 -1.933 1.00 90.81 74 ASN A C 1
ATOM 609 O O . ASN A 1 74 ? 10.335 0.537 -3.135 1.00 90.81 74 ASN A O 1
ATOM 613 N N . SER A 1 75 ? 11.773 0.681 -1.426 1.00 90.12 75 SER A N 1
ATOM 614 C CA . SER A 1 75 ? 12.925 0.987 -2.279 1.00 90.12 75 SER A CA 1
ATOM 615 C C . SER A 1 75 ? 13.261 -0.189 -3.193 1.00 90.12 75 SER A C 1
ATOM 617 O O . SER A 1 75 ? 13.426 -0.008 -4.396 1.00 90.12 75 SER A O 1
ATOM 619 N N . TYR A 1 76 ? 13.293 -1.411 -2.653 1.00 88.44 76 TYR A N 1
ATOM 620 C CA . TYR A 1 76 ? 13.533 -2.615 -3.449 1.00 88.44 76 TYR A CA 1
ATOM 621 C C . TYR A 1 76 ? 12.420 -2.869 -4.469 1.00 88.44 76 TYR A C 1
ATOM 623 O O . TYR A 1 76 ? 12.690 -3.056 -5.654 1.00 88.44 76 TYR A O 1
ATOM 631 N N . VAL A 1 77 ? 11.162 -2.881 -4.018 1.00 85.50 77 VAL A N 1
ATOM 632 C CA . VAL A 1 77 ? 10.014 -3.157 -4.890 1.00 85.50 77 VAL A CA 1
ATOM 633 C C . VAL A 1 77 ? 9.855 -2.060 -5.938 1.00 85.50 77 VAL A C 1
ATOM 635 O O . VAL A 1 77 ? 9.615 -2.370 -7.102 1.00 85.50 77 VAL A O 1
ATOM 638 N N . GLY A 1 78 ? 10.053 -0.801 -5.559 1.00 87.44 78 GLY A N 1
ATOM 639 C CA . GLY A 1 78 ? 9.983 0.329 -6.468 1.00 87.44 78 GLY A CA 1
ATOM 640 C C . GLY A 1 78 ? 11.080 0.297 -7.528 1.00 87.44 78 GLY A C 1
ATOM 641 O O . GLY A 1 78 ? 10.772 0.480 -8.698 1.00 87.44 78 GLY A O 1
ATOM 642 N N . LEU A 1 79 ? 12.327 -0.028 -7.167 1.00 85.94 79 LEU A N 1
ATOM 643 C CA . LEU A 1 79 ? 13.412 -0.165 -8.148 1.00 85.94 79 LEU A CA 1
ATOM 644 C C . LEU A 1 79 ? 13.242 -1.400 -9.044 1.00 85.94 79 LEU A C 1
ATOM 646 O O . LEU A 1 79 ? 13.630 -1.370 -10.206 1.00 85.94 79 LEU A O 1
ATOM 650 N N . LYS A 1 80 ? 12.664 -2.488 -8.522 1.00 79.88 80 LYS A N 1
ATOM 651 C CA . LYS A 1 80 ? 12.508 -3.746 -9.267 1.00 79.88 80 LYS A CA 1
ATOM 652 C C . LYS A 1 80 ? 11.271 -3.783 -10.166 1.00 79.88 80 LYS A C 1
ATOM 654 O O . LYS A 1 80 ? 11.319 -4.384 -11.231 1.00 79.88 80 LYS A O 1
ATOM 659 N N . ILE A 1 81 ? 10.148 -3.239 -9.701 1.00 75.12 81 ILE A N 1
ATOM 660 C CA . ILE A 1 81 ? 8.817 -3.393 -10.322 1.00 75.12 81 ILE A CA 1
ATOM 661 C C . ILE A 1 81 ? 8.240 -2.030 -10.738 1.00 75.12 81 ILE A C 1
ATOM 663 O O . ILE A 1 81 ? 7.243 -1.976 -11.451 1.00 75.12 81 ILE A O 1
ATOM 667 N N . GLY A 1 82 ? 8.848 -0.914 -10.325 1.00 78.25 82 GLY A N 1
ATOM 668 C CA . GLY A 1 82 ? 8.358 0.426 -10.659 1.00 78.25 82 GLY A CA 1
ATOM 669 C C . GLY A 1 82 ? 7.100 0.825 -9.886 1.00 78.25 82 GLY A C 1
ATOM 670 O O . GLY A 1 82 ? 6.373 1.716 -10.314 1.00 78.25 82 GLY A O 1
ATOM 671 N N . MET A 1 83 ? 6.804 0.164 -8.761 1.00 81.69 83 MET A N 1
ATOM 672 C CA . MET A 1 83 ? 5.614 0.445 -7.957 1.00 81.69 83 MET A CA 1
ATOM 673 C C . MET A 1 83 ? 5.917 0.514 -6.461 1.00 81.69 83 MET A C 1
ATOM 675 O O . MET A 1 83 ? 6.787 -0.193 -5.959 1.00 81.69 83 MET A O 1
ATOM 679 N N . MET A 1 84 ? 5.149 1.326 -5.737 1.00 85.31 84 MET A N 1
ATOM 680 C CA . MET A 1 84 ? 5.235 1.442 -4.278 1.00 85.31 84 MET A CA 1
ATOM 681 C C . MET A 1 84 ? 4.096 0.668 -3.615 1.00 85.31 84 MET A C 1
ATOM 683 O O . MET A 1 84 ? 2.945 0.761 -4.050 1.00 85.31 84 MET A O 1
ATOM 687 N N . VAL A 1 85 ? 4.389 -0.082 -2.552 1.00 79.12 85 VAL A N 1
ATOM 688 C CA . VAL A 1 85 ? 3.411 -0.955 -1.889 1.00 79.12 85 VAL A CA 1
ATOM 689 C C . VAL A 1 85 ? 2.937 -0.331 -0.576 1.00 79.12 85 VAL A C 1
ATOM 691 O O . VAL A 1 85 ? 3.732 0.118 0.249 1.00 79.12 85 VAL A O 1
ATOM 694 N N . SER A 1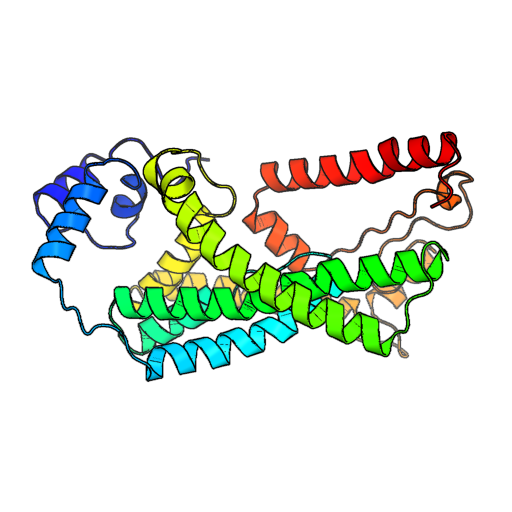 86 ? 1.618 -0.339 -0.364 1.00 77.25 86 SER A N 1
ATOM 695 C CA . SER A 1 86 ? 0.998 0.138 0.875 1.00 77.25 86 SER A CA 1
ATOM 696 C C . SER A 1 86 ? 0.730 -1.037 1.809 1.00 77.25 86 SER A C 1
ATOM 698 O O . SER A 1 86 ? -0.151 -1.851 1.541 1.00 77.25 86 SER A O 1
ATOM 700 N N . GLY A 1 87 ? 1.492 -1.146 2.897 1.00 82.38 87 GLY A N 1
ATOM 701 C CA . GLY A 1 87 ? 1.304 -2.209 3.895 1.00 82.38 87 GLY A CA 1
ATOM 702 C C . GLY A 1 87 ? 1.692 -1.839 5.327 1.00 82.38 87 GLY A C 1
ATOM 703 O O . GLY A 1 87 ? 1.260 -2.513 6.262 1.00 82.38 87 GLY A O 1
ATOM 704 N N . SER A 1 88 ? 2.455 -0.757 5.522 1.00 89.44 88 SER A N 1
ATOM 705 C CA . SER A 1 88 ? 2.903 -0.315 6.848 1.00 89.44 88 SER A CA 1
ATOM 706 C C . SER A 1 88 ? 1.739 0.083 7.754 1.00 89.44 88 SER A C 1
ATOM 708 O O . SER A 1 88 ? 1.731 -0.296 8.924 1.00 89.44 88 SER A O 1
ATOM 710 N N . TRP A 1 89 ? 0.729 0.770 7.210 1.00 89.56 89 TRP A N 1
ATOM 711 C CA . TRP A 1 89 ? -0.474 1.160 7.950 1.00 89.56 89 TRP A CA 1
ATOM 712 C C . TRP A 1 89 ? -1.180 -0.051 8.573 1.00 89.56 89 TRP A C 1
ATOM 714 O O . TRP A 1 89 ? -1.468 -0.040 9.761 1.00 89.56 89 TRP A O 1
ATOM 724 N N . TYR A 1 90 ? -1.371 -1.136 7.814 1.00 87.94 90 TYR A N 1
ATOM 725 C CA . TYR A 1 90 ? -2.110 -2.309 8.282 1.00 87.94 90 TYR A CA 1
ATOM 726 C C . TYR A 1 90 ? -1.371 -3.059 9.396 1.00 87.94 90 TYR A C 1
ATOM 728 O O . TYR A 1 90 ? -1.982 -3.531 10.356 1.00 87.94 90 TYR A O 1
ATOM 736 N N . LEU A 1 91 ? -0.040 -3.142 9.305 1.00 87.81 91 LEU A N 1
ATOM 737 C CA . LEU A 1 91 ? 0.769 -3.731 10.371 1.00 87.81 91 LEU A CA 1
ATOM 738 C C . LEU A 1 91 ? 0.667 -2.906 11.661 1.00 87.81 91 LEU A C 1
ATOM 740 O O . LEU A 1 91 ? 0.488 -3.465 12.744 1.00 87.81 91 LEU A O 1
ATOM 744 N N . VAL A 1 92 ? 0.743 -1.578 11.538 1.00 91.31 92 VAL A N 1
ATOM 745 C CA . VAL A 1 92 ? 0.561 -0.662 12.668 1.00 91.31 92 VAL A CA 1
ATOM 746 C C . VAL A 1 92 ? -0.845 -0.782 13.247 1.00 91.31 92 VAL A C 1
ATOM 748 O O . VAL A 1 92 ? -0.970 -0.861 14.466 1.00 91.31 92 VAL A O 1
ATOM 751 N N . TYR A 1 93 ? -1.880 -0.882 12.413 1.00 89.12 93 TYR A N 1
ATOM 752 C CA . TYR A 1 93 ? -3.266 -1.064 12.843 1.00 89.12 93 TYR A CA 1
ATOM 753 C C . TYR A 1 93 ? -3.431 -2.272 13.768 1.00 89.12 93 TYR A C 1
ATOM 755 O O . TYR A 1 93 ? -3.927 -2.139 14.888 1.00 89.12 93 TYR A O 1
ATOM 763 N N . ILE A 1 94 ? -2.945 -3.446 13.340 1.00 87.25 94 ILE A N 1
ATOM 764 C CA . ILE A 1 94 ? -3.019 -4.684 14.131 1.00 87.25 94 ILE A CA 1
ATOM 765 C C . ILE A 1 94 ? -2.291 -4.521 15.467 1.00 87.25 94 ILE A C 1
ATOM 767 O O . ILE A 1 94 ? -2.806 -4.933 16.507 1.00 87.25 94 ILE A O 1
ATOM 771 N N . LEU A 1 95 ? -1.098 -3.921 15.454 1.00 86.81 95 LEU A N 1
ATOM 772 C CA . LEU A 1 95 ? -0.318 -3.706 16.672 1.00 86.81 95 LEU A CA 1
ATOM 773 C C . LEU A 1 95 ? -1.027 -2.750 17.630 1.00 86.81 95 LEU A C 1
ATOM 775 O O . LEU A 1 95 ? -1.136 -3.040 18.818 1.00 86.81 95 LEU A O 1
ATOM 779 N N . CYS A 1 96 ? -1.560 -1.639 17.128 1.00 87.06 96 CYS A N 1
ATOM 780 C CA . CYS A 1 96 ? -2.265 -0.676 17.963 1.00 87.06 96 CYS A CA 1
ATOM 781 C C . CYS A 1 96 ? -3.570 -1.258 18.532 1.00 87.06 96 CYS A C 1
ATOM 783 O O . CYS A 1 96 ? -3.895 -0.990 19.690 1.00 87.06 96 CYS A O 1
ATOM 785 N N . MET A 1 97 ? -4.272 -2.109 17.771 1.00 83.62 97 MET A N 1
ATOM 786 C CA . MET A 1 97 ? -5.402 -2.895 18.281 1.00 83.62 97 MET A CA 1
ATOM 787 C C . MET A 1 97 ? -4.973 -3.865 19.384 1.00 83.62 97 MET A C 1
ATOM 789 O O . MET A 1 97 ? -5.630 -3.942 20.420 1.00 83.62 97 MET A O 1
ATOM 793 N N . ALA A 1 98 ? -3.850 -4.567 19.208 1.00 84.94 98 ALA A N 1
ATOM 794 C CA . ALA A 1 98 ? -3.309 -5.459 20.232 1.00 84.94 98 ALA A CA 1
ATOM 795 C C . ALA A 1 98 ? -2.952 -4.703 21.526 1.00 84.94 98 ALA A C 1
ATOM 797 O O . ALA A 1 98 ? -3.222 -5.193 22.622 1.00 84.94 98 ALA A O 1
ATOM 798 N N . PHE A 1 99 ? -2.422 -3.481 21.405 1.00 85.50 99 PHE A N 1
ATOM 799 C CA . PHE A 1 99 ? -2.148 -2.590 22.537 1.00 85.50 99 PHE A CA 1
ATOM 800 C C . PHE A 1 99 ? -3.377 -1.829 23.061 1.00 85.50 99 PHE A C 1
ATOM 802 O O . PHE A 1 99 ? -3.248 -1.077 24.030 1.00 85.50 99 PHE A O 1
ATOM 809 N N . LYS A 1 100 ? -4.561 -2.024 22.462 1.00 84.81 100 LYS A N 1
ATOM 810 C CA . LYS A 1 100 ? -5.827 -1.370 22.836 1.00 84.81 100 LYS A CA 1
ATOM 811 C C . LYS A 1 100 ? -5.745 0.161 22.854 1.00 84.81 100 LYS A C 1
ATOM 813 O O . LYS A 1 100 ? -6.263 0.812 23.761 1.00 84.81 100 LYS A O 1
ATOM 818 N N . TRP A 1 101 ? -5.045 0.746 21.884 1.00 85.62 101 TRP A N 1
ATOM 819 C CA . TRP A 1 101 ? -4.943 2.202 21.757 1.00 85.62 101 TRP A CA 1
ATOM 820 C C . TRP A 1 101 ? -6.246 2.831 21.241 1.00 85.62 101 TRP A C 1
ATOM 822 O O . TRP A 1 101 ? -7.059 2.157 20.616 1.00 85.62 101 TRP A O 1
ATOM 832 N N . SER A 1 102 ? -6.442 4.128 21.512 1.00 84.19 102 SER A N 1
ATOM 833 C CA . SER A 1 102 ? -7.606 4.880 21.023 1.00 84.19 102 SER A CA 1
ATOM 834 C C . SER A 1 102 ? -7.570 5.059 19.503 1.00 84.19 102 SER A C 1
ATOM 836 O O . SER A 1 102 ? -6.493 5.168 18.916 1.00 84.19 102 SER A O 1
ATOM 838 N N . ASP A 1 103 ? -8.742 5.174 18.871 1.00 81.00 103 ASP A N 1
ATOM 839 C CA . ASP A 1 103 ? -8.876 5.346 17.415 1.00 81.00 103 ASP A CA 1
ATOM 840 C C . ASP A 1 103 ? -8.022 6.502 16.865 1.00 81.00 103 ASP A C 1
ATOM 842 O O . ASP A 1 103 ? -7.364 6.361 15.834 1.00 81.00 103 ASP A O 1
ATOM 846 N N . LYS A 1 104 ? -7.962 7.644 17.567 1.00 83.38 104 LYS A N 1
ATOM 847 C CA . LYS A 1 104 ? -7.163 8.790 17.101 1.00 83.38 104 LYS A CA 1
ATOM 848 C C . LYS A 1 104 ? -5.661 8.500 17.175 1.00 83.38 104 LYS A C 1
ATOM 850 O O . LYS A 1 104 ? -4.921 8.889 16.273 1.00 83.38 104 LYS A O 1
ATOM 855 N N . ARG A 1 105 ? -5.199 7.774 18.204 1.00 87.06 105 ARG A N 1
ATOM 856 C CA . ARG A 1 105 ? -3.798 7.321 18.298 1.00 87.06 105 ARG A CA 1
ATOM 857 C C . ARG A 1 105 ? -3.451 6.325 17.201 1.00 87.06 105 ARG A C 1
ATOM 859 O O . ARG A 1 105 ? -2.362 6.429 16.641 1.00 87.06 105 ARG A O 1
ATOM 866 N N . ILE A 1 106 ? -4.367 5.410 16.880 1.00 88.31 106 ILE A N 1
ATOM 867 C CA . ILE A 1 106 ? -4.223 4.475 15.756 1.00 88.31 106 ILE A CA 1
ATOM 868 C C . ILE A 1 106 ? -4.029 5.266 14.459 1.00 88.31 106 ILE A C 1
ATOM 870 O O . ILE A 1 106 ? -3.021 5.080 13.784 1.00 88.31 106 ILE A O 1
ATOM 874 N N . MET A 1 107 ? -4.911 6.228 14.176 1.00 87.12 107 MET A N 1
ATOM 875 C CA . MET A 1 107 ? -4.830 7.053 12.967 1.00 87.12 107 MET A CA 1
ATOM 876 C C . MET A 1 107 ? -3.508 7.837 12.874 1.00 87.12 107 MET A C 1
ATOM 878 O O . MET A 1 107 ? -2.889 7.891 11.810 1.00 87.12 107 MET A O 1
ATOM 882 N N . ILE A 1 108 ? -3.026 8.420 13.981 1.00 88.94 108 ILE A N 1
ATOM 883 C CA . ILE A 1 108 ? -1.717 9.104 14.023 1.00 88.94 108 ILE A CA 1
ATOM 884 C C . ILE A 1 108 ? -0.578 8.119 13.718 1.00 88.94 108 ILE A C 1
ATOM 886 O O . ILE A 1 108 ? 0.335 8.438 12.955 1.00 88.94 108 ILE A O 1
ATOM 890 N N . ALA A 1 109 ? -0.619 6.916 14.290 1.00 92.06 109 ALA A N 1
ATOM 891 C CA . ALA A 1 109 ? 0.397 5.894 14.067 1.00 92.06 109 ALA A CA 1
ATOM 892 C C . ALA A 1 109 ? 0.412 5.412 12.603 1.00 92.06 109 ALA A C 1
ATOM 894 O O . ALA A 1 109 ? 1.467 5.360 11.973 1.00 92.06 109 ALA A O 1
ATOM 895 N N . GLU A 1 110 ? -0.753 5.106 12.034 1.00 91.06 110 GLU A N 1
ATOM 896 C CA . GLU A 1 110 ? -0.900 4.646 10.649 1.00 91.06 110 GLU A CA 1
ATOM 897 C C . GLU A 1 110 ? -0.420 5.688 9.636 1.00 91.06 110 GLU A C 1
ATOM 899 O O . GLU A 1 110 ? 0.335 5.368 8.712 1.00 91.06 110 GLU A O 1
ATOM 904 N N . THR A 1 111 ? -0.825 6.947 9.823 1.00 88.62 111 THR A N 1
ATOM 905 C CA . THR A 1 111 ? -0.419 8.062 8.954 1.00 88.62 111 THR A CA 1
ATOM 906 C C . THR A 1 111 ? 1.080 8.326 9.043 1.00 88.62 111 THR A C 1
ATOM 908 O O . THR A 1 111 ? 1.721 8.529 8.009 1.00 88.62 111 THR A O 1
ATOM 911 N N . THR A 1 112 ? 1.666 8.221 10.241 1.00 91.25 112 THR A N 1
ATOM 912 C CA . THR A 1 112 ? 3.118 8.325 10.458 1.00 91.25 112 THR A CA 1
ATOM 913 C C . THR A 1 112 ? 3.866 7.214 9.716 1.00 91.25 112 THR A C 1
ATOM 915 O O . THR A 1 112 ? 4.765 7.492 8.922 1.00 91.25 112 THR A O 1
ATOM 918 N N . ALA A 1 113 ? 3.476 5.951 9.916 1.00 93.06 113 ALA A N 1
ATOM 919 C CA . ALA A 1 113 ? 4.143 4.808 9.290 1.00 93.06 113 ALA A CA 1
ATOM 920 C C . ALA A 1 113 ? 3.979 4.776 7.764 1.00 93.06 113 ALA A C 1
ATOM 922 O O . ALA A 1 113 ? 4.877 4.322 7.051 1.00 93.06 113 ALA A O 1
ATOM 923 N N . THR A 1 114 ? 2.848 5.265 7.253 1.00 89.81 114 THR A N 1
ATOM 924 C CA . THR A 1 114 ? 2.631 5.431 5.811 1.00 89.81 114 THR A CA 1
ATOM 925 C C . THR A 1 114 ? 3.550 6.514 5.269 1.00 89.81 114 THR A C 1
ATOM 927 O O . THR A 1 114 ? 4.346 6.241 4.381 1.00 89.81 114 THR A O 1
ATOM 930 N N . SER A 1 115 ? 3.530 7.712 5.854 1.00 88.38 115 SER A N 1
ATOM 931 C CA . SER A 1 115 ? 4.368 8.832 5.398 1.00 88.38 115 SER A CA 1
ATOM 932 C C . SER A 1 115 ? 5.848 8.453 5.331 1.00 88.38 115 SER A C 1
ATOM 934 O O . SER A 1 115 ? 6.513 8.711 4.331 1.00 88.38 115 SER A O 1
ATOM 936 N N . ILE A 1 116 ? 6.344 7.759 6.359 1.00 90.06 116 ILE A N 1
ATOM 937 C CA . ILE A 1 116 ? 7.739 7.313 6.414 1.00 90.06 116 ILE A CA 1
ATOM 938 C C . ILE A 1 116 ? 8.008 6.229 5.375 1.00 90.06 116 ILE A C 1
ATOM 940 O O . ILE A 1 116 ? 8.957 6.362 4.611 1.00 90.06 116 ILE A O 1
ATOM 944 N N . GLY A 1 117 ? 7.157 5.201 5.277 1.00 90.00 117 GLY A N 1
ATOM 945 C CA . GLY A 1 117 ? 7.332 4.111 4.309 1.00 90.00 117 GLY A CA 1
ATOM 946 C C . GLY A 1 117 ? 7.383 4.574 2.846 1.00 90.00 117 GLY A C 1
ATOM 947 O O . GLY A 1 117 ? 7.978 3.890 2.013 1.00 90.00 117 GLY A O 1
ATOM 948 N N . TYR A 1 118 ? 6.805 5.738 2.538 1.00 87.75 118 TYR A N 1
ATOM 949 C CA . TYR A 1 118 ? 6.797 6.348 1.205 1.00 87.75 118 TYR A CA 1
ATOM 950 C C . TYR A 1 118 ? 7.843 7.459 1.001 1.00 87.75 118 TYR A C 1
ATOM 952 O O . TYR A 1 118 ? 7.943 7.989 -0.106 1.00 87.75 118 TYR A O 1
ATOM 960 N N . MET A 1 119 ? 8.678 7.774 1.995 1.00 86.81 119 MET A N 1
ATOM 961 C CA . MET A 1 119 ? 9.709 8.823 1.898 1.00 86.81 119 MET A CA 1
ATOM 962 C C . MET A 1 119 ? 10.757 8.549 0.797 1.00 86.81 119 MET A C 1
ATOM 964 O O . MET A 1 119 ? 11.362 9.470 0.256 1.00 86.81 119 MET A O 1
ATOM 968 N N . CYS A 1 120 ? 10.950 7.284 0.407 1.00 85.44 120 CYS A N 1
ATOM 969 C CA . CYS A 1 120 ? 11.857 6.898 -0.683 1.00 85.44 120 CYS A CA 1
ATOM 970 C C . CYS A 1 120 ? 11.293 7.127 -2.096 1.00 85.44 120 CYS A C 1
ATOM 972 O O . CYS A 1 120 ? 12.044 7.014 -3.063 1.00 85.44 120 CYS A O 1
ATOM 974 N N . THR A 1 121 ? 10.006 7.464 -2.240 1.00 85.50 121 THR A N 1
ATOM 975 C CA . THR A 1 121 ? 9.322 7.548 -3.545 1.00 85.50 121 THR A CA 1
ATOM 976 C C . THR A 1 121 ? 10.031 8.500 -4.507 1.00 85.50 121 THR A C 1
ATOM 978 O O . THR A 1 121 ? 10.283 8.141 -5.656 1.00 85.50 121 THR A O 1
ATOM 981 N N . GLY A 1 122 ? 10.408 9.691 -4.027 1.00 81.12 122 GLY A N 1
ATOM 982 C CA . GLY A 1 122 ? 11.137 10.669 -4.835 1.00 81.12 122 GLY A CA 1
ATOM 983 C C . GLY A 1 122 ? 12.458 10.108 -5.359 1.00 81.12 122 GLY A C 1
ATOM 984 O O . GLY A 1 122 ? 12.753 10.242 -6.543 1.00 81.12 122 GLY A O 1
ATOM 985 N N . PHE A 1 123 ? 13.206 9.397 -4.516 1.00 83.94 123 PHE A N 1
ATOM 986 C CA . PHE A 1 123 ? 14.506 8.847 -4.888 1.00 83.94 123 PHE A CA 1
ATOM 987 C C . PHE A 1 123 ? 14.361 7.717 -5.907 1.00 83.94 123 PHE A C 1
ATOM 989 O O . PHE A 1 123 ? 15.017 7.732 -6.944 1.00 83.94 123 PHE A O 1
ATOM 996 N N . VAL A 1 124 ? 13.461 6.768 -5.647 1.00 87.50 124 VAL A N 1
ATOM 997 C CA . VAL A 1 124 ? 13.294 5.563 -6.470 1.00 87.50 124 VAL A CA 1
ATOM 998 C C . VAL A 1 124 ? 12.829 5.881 -7.890 1.00 87.50 124 VAL A C 1
ATOM 1000 O O . VAL A 1 124 ? 13.246 5.198 -8.818 1.00 87.50 124 VAL A O 1
ATOM 1003 N N . PHE A 1 125 ? 12.008 6.917 -8.083 1.00 83.88 125 PHE A N 1
ATOM 1004 C CA . PHE A 1 125 ? 11.552 7.305 -9.422 1.00 83.88 125 PHE A CA 1
ATOM 1005 C C . PHE A 1 125 ? 12.460 8.331 -10.109 1.00 83.88 125 PHE A C 1
ATOM 1007 O O . PHE A 1 125 ? 12.572 8.319 -11.332 1.00 83.88 125 PHE A O 1
ATOM 1014 N N . THR A 1 126 ? 13.136 9.197 -9.351 1.00 82.81 126 THR A N 1
ATOM 1015 C CA . THR A 1 126 ? 13.960 10.271 -9.932 1.00 82.81 126 THR A CA 1
ATOM 1016 C C . THR A 1 126 ? 15.381 9.805 -10.235 1.00 82.81 126 THR A C 1
ATOM 1018 O O . THR A 1 126 ? 15.936 10.156 -11.274 1.00 82.81 126 THR A O 1
ATOM 1021 N N . PHE A 1 127 ? 15.987 9.006 -9.352 1.00 81.69 127 PHE A N 1
ATOM 1022 C CA . PHE A 1 127 ? 17.390 8.616 -9.490 1.00 81.69 127 PHE A CA 1
ATOM 1023 C C . PHE A 1 127 ? 17.659 7.760 -10.743 1.00 81.69 127 PHE A C 1
ATOM 1025 O O . PHE A 1 127 ? 18.561 8.124 -11.500 1.00 81.69 127 PHE A O 1
ATOM 1032 N N . PRO A 1 128 ? 16.872 6.705 -11.052 1.00 82.75 128 PRO A N 1
ATOM 1033 C CA . PRO A 1 128 ? 17.060 5.946 -12.289 1.00 82.75 128 PRO A CA 1
ATOM 1034 C C . PRO A 1 128 ? 16.860 6.800 -13.544 1.00 82.75 128 PRO A C 1
ATOM 1036 O O . PRO A 1 128 ? 17.603 6.650 -14.506 1.00 82.75 128 PRO A O 1
ATOM 1039 N N . ALA A 1 129 ? 15.905 7.735 -13.524 1.00 80.50 129 ALA A N 1
ATOM 1040 C CA . ALA A 1 129 ? 15.660 8.628 -14.653 1.00 80.50 129 ALA A CA 1
ATOM 1041 C C . ALA A 1 129 ? 16.872 9.529 -14.942 1.00 80.50 129 ALA A C 1
ATOM 1043 O O . ALA A 1 129 ? 17.293 9.645 -16.091 1.00 80.50 129 ALA A O 1
ATOM 1044 N N . ILE A 1 130 ? 17.479 10.119 -13.904 1.00 78.94 130 ILE A N 1
ATOM 1045 C CA . ILE A 1 130 ? 18.700 10.926 -14.056 1.00 78.94 130 ILE A CA 1
ATOM 1046 C C . ILE A 1 130 ? 19.863 10.067 -14.567 1.00 78.94 130 ILE A C 1
ATOM 1048 O O . ILE A 1 130 ? 20.604 10.503 -15.446 1.00 78.94 130 ILE A O 1
ATOM 1052 N N . TYR A 1 131 ? 20.012 8.847 -14.044 1.00 79.00 131 TYR A N 1
ATOM 1053 C CA . TYR A 1 131 ? 21.079 7.936 -14.455 1.00 79.00 131 TYR A CA 1
ATOM 1054 C C . TYR A 1 131 ? 20.977 7.555 -15.941 1.00 79.00 131 TYR A C 1
ATOM 1056 O O . TYR A 1 131 ? 21.968 7.634 -16.664 1.00 79.00 131 TYR A O 1
ATOM 1064 N N . ILE A 1 132 ? 19.770 7.236 -16.421 1.00 80.56 132 ILE A N 1
ATOM 1065 C CA . ILE A 1 132 ? 19.517 6.931 -17.840 1.00 80.56 132 ILE A CA 1
ATOM 1066 C C . ILE A 1 132 ? 19.839 8.145 -18.728 1.00 80.56 132 ILE A C 1
ATOM 1068 O O . ILE A 1 132 ? 20.501 8.009 -19.756 1.00 80.56 132 ILE A O 1
ATOM 1072 N N . LEU A 1 133 ? 19.438 9.356 -18.320 1.00 77.88 133 LEU A N 1
ATOM 1073 C CA . LEU A 1 133 ? 19.746 10.587 -19.064 1.00 77.88 133 LEU A CA 1
ATOM 1074 C C . LEU A 1 133 ? 21.255 10.873 -19.145 1.00 77.88 133 LEU A C 1
ATOM 1076 O O . LEU A 1 133 ? 21.734 11.404 -20.151 1.00 77.88 133 LEU A O 1
ATOM 1080 N N . GLN A 1 134 ? 22.005 10.522 -18.098 1.00 75.12 134 GLN A N 1
ATOM 1081 C CA . GLN A 1 134 ? 23.462 10.629 -18.088 1.00 75.12 134 GLN A CA 1
ATOM 1082 C C . GLN A 1 134 ? 24.110 9.624 -19.049 1.00 75.12 134 GLN A C 1
ATOM 1084 O O . GLN A 1 134 ? 25.031 9.993 -19.781 1.00 75.12 134 GLN A O 1
ATOM 1089 N N . GLU A 1 135 ? 23.635 8.377 -19.073 1.00 75.75 135 GLU A N 1
ATOM 1090 C CA . GLU A 1 135 ? 24.139 7.336 -19.979 1.00 75.75 135 GLU A CA 1
ATOM 1091 C C . GLU A 1 135 ? 23.978 7.743 -21.452 1.00 75.75 135 GLU A C 1
ATOM 1093 O O . GLU A 1 135 ? 24.901 7.589 -22.255 1.00 75.75 135 GLU A O 1
ATOM 1098 N N . GLN A 1 136 ? 22.858 8.390 -21.785 1.00 76.25 136 GLN A N 1
ATOM 1099 C CA . GLN A 1 136 ? 22.584 8.929 -23.120 1.00 76.25 136 GLN A CA 1
ATOM 1100 C C . GLN A 1 136 ? 23.326 10.240 -23.442 1.00 76.25 136 GLN A C 1
ATOM 1102 O O . GLN A 1 136 ? 23.091 10.853 -24.482 1.00 76.25 136 GLN A O 1
ATOM 1107 N N . LYS A 1 137 ? 24.256 10.673 -22.577 1.00 73.38 137 LYS A N 1
ATOM 1108 C CA . LYS A 1 137 ? 25.091 11.878 -22.729 1.00 73.38 137 LYS A CA 1
ATOM 1109 C C . LYS A 1 137 ? 24.314 13.192 -22.891 1.00 73.38 137 LYS A C 1
ATOM 1111 O O . LYS A 1 137 ? 24.913 14.191 -23.282 1.00 73.38 137 LYS A O 1
ATOM 1116 N N . PHE A 1 138 ? 23.025 13.236 -22.543 1.00 67.00 138 PHE A N 1
ATOM 1117 C CA . PHE A 1 138 ? 22.256 14.486 -22.550 1.00 67.00 138 PHE A CA 1
ATOM 1118 C C . PHE A 1 138 ? 22.783 15.480 -21.506 1.00 67.00 138 PHE A C 1
ATOM 1120 O O . PHE A 1 138 ? 22.749 16.686 -21.737 1.00 67.00 138 PHE A O 1
ATOM 1127 N 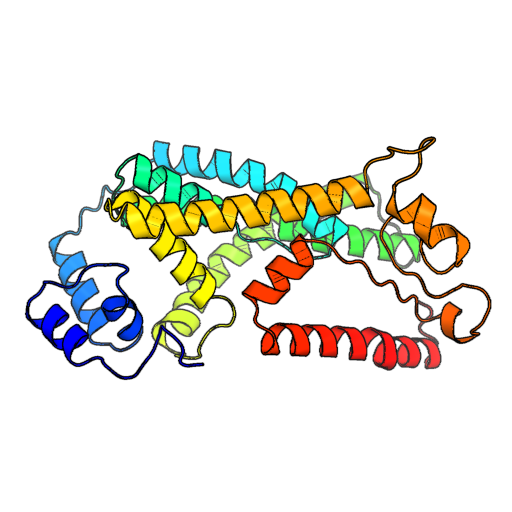N . PHE A 1 139 ? 23.322 14.981 -20.385 1.00 66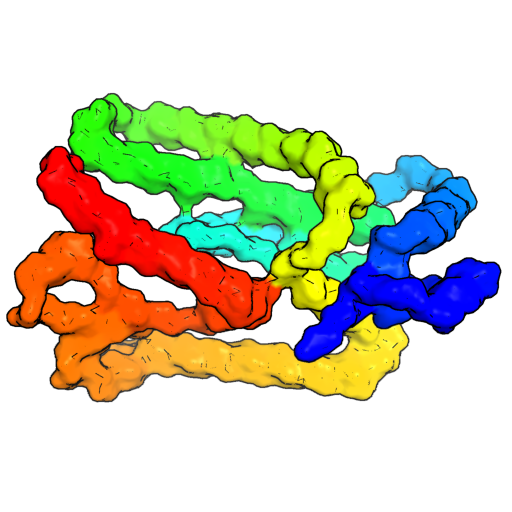.25 139 PHE A N 1
ATOM 1128 C CA . PHE A 1 139 ? 23.954 15.791 -19.341 1.00 66.25 139 PHE A CA 1
ATOM 1129 C C . PHE A 1 139 ? 25.153 15.058 -18.719 1.00 66.25 139 PHE A C 1
ATOM 1131 O O . PHE A 1 139 ? 25.060 13.885 -18.360 1.00 66.25 139 PHE A O 1
ATOM 1138 N N . SER A 1 140 ? 26.286 15.747 -18.539 1.00 63.44 140 SER A N 1
ATOM 1139 C CA . SER A 1 140 ? 27.432 15.228 -17.781 1.00 63.44 140 SER A CA 1
ATOM 1140 C C . SER A 1 140 ? 27.269 15.582 -16.304 1.00 63.44 140 SER A C 1
ATOM 1142 O O . SER A 1 140 ? 27.576 16.705 -15.893 1.00 63.44 140 SER A O 1
ATOM 1144 N N . VAL A 1 141 ? 26.764 14.650 -15.501 1.00 64.44 141 VAL A N 1
ATOM 1145 C CA . VAL A 1 141 ? 26.526 14.905 -14.077 1.00 64.44 141 VAL A CA 1
ATOM 1146 C C . VAL A 1 141 ? 27.625 14.268 -13.232 1.00 64.44 141 VAL A C 1
ATOM 1148 O O . VAL A 1 141 ? 27.982 13.106 -13.410 1.00 64.44 141 VAL A O 1
ATOM 1151 N N . ASN A 1 142 ? 28.203 15.047 -12.317 1.00 73.81 142 ASN A N 1
ATOM 1152 C CA . ASN A 1 142 ? 29.160 14.529 -11.346 1.00 73.81 142 ASN A CA 1
ATOM 1153 C C . ASN A 1 142 ? 28.388 13.680 -10.321 1.00 73.81 142 ASN A C 1
ATOM 1155 O O . ASN A 1 142 ? 27.517 14.207 -9.622 1.00 73.81 142 ASN A O 1
ATOM 1159 N N . THR A 1 143 ? 28.657 12.375 -10.270 1.00 70.12 143 THR A N 1
ATOM 1160 C CA . THR A 1 143 ? 27.857 11.364 -9.555 1.00 70.12 143 THR A CA 1
ATOM 1161 C C . THR A 1 143 ? 27.626 11.733 -8.089 1.00 70.12 143 THR A C 1
ATOM 1163 O O . THR A 1 143 ? 26.494 11.665 -7.608 1.00 70.12 143 THR A O 1
ATOM 1166 N N . ASP A 1 144 ? 28.652 12.253 -7.414 1.00 74.12 144 ASP A N 1
ATOM 1167 C CA . ASP A 1 144 ? 28.584 12.621 -5.995 1.00 74.12 144 ASP A CA 1
ATOM 1168 C C . ASP A 1 144 ? 27.655 13.819 -5.749 1.00 74.12 144 ASP A C 1
ATOM 1170 O O . ASP A 1 144 ? 26.822 13.810 -4.841 1.00 74.12 144 ASP A O 1
ATOM 1174 N N . LYS A 1 145 ? 27.731 14.846 -6.607 1.00 76.94 145 LYS A N 1
ATOM 1175 C CA . LYS A 1 145 ? 26.850 16.025 -6.520 1.00 76.94 145 LYS A CA 1
ATOM 1176 C C . LYS A 1 145 ? 25.408 15.676 -6.892 1.00 76.94 145 LYS A C 1
ATOM 1178 O O . LYS A 1 145 ? 24.473 16.217 -6.309 1.00 76.94 145 LYS A O 1
ATOM 1183 N N . THR A 1 146 ? 25.232 14.750 -7.830 1.00 75.88 146 THR A N 1
ATOM 1184 C CA . THR A 1 146 ? 23.918 14.281 -8.296 1.00 75.88 146 THR A CA 1
ATOM 1185 C C . THR A 1 146 ? 23.169 13.542 -7.202 1.00 75.88 146 THR A C 1
ATOM 1187 O O . THR A 1 146 ? 21.986 13.794 -6.995 1.00 75.88 146 THR A O 1
ATOM 1190 N N . LEU A 1 147 ? 23.864 12.667 -6.470 1.00 77.44 147 LEU A N 1
ATOM 1191 C CA . LEU A 1 147 ? 23.292 11.941 -5.339 1.00 77.44 147 LEU A CA 1
ATOM 1192 C C . LEU A 1 147 ? 22.795 12.902 -4.259 1.00 77.44 147 LEU A C 1
ATOM 1194 O O . LEU A 1 147 ? 21.671 12.759 -3.785 1.00 77.44 147 LEU A O 1
ATOM 1198 N N . ILE A 1 148 ? 23.590 13.921 -3.926 1.00 81.00 148 ILE A N 1
ATOM 1199 C CA . ILE A 1 148 ? 23.200 14.945 -2.951 1.00 81.00 148 ILE A CA 1
ATOM 1200 C C . ILE A 1 148 ? 21.934 15.673 -3.419 1.00 81.00 148 ILE A C 1
ATOM 1202 O O . ILE A 1 148 ? 20.957 15.745 -2.674 1.00 81.00 148 ILE A O 1
ATOM 1206 N N . VAL A 1 149 ? 21.910 16.159 -4.663 1.00 79.69 149 VAL A N 1
ATOM 1207 C CA . VAL A 1 149 ? 20.740 16.856 -5.223 1.00 79.69 149 VAL A CA 1
ATOM 1208 C C . VAL A 1 149 ? 19.509 15.947 -5.252 1.00 79.69 149 VAL A C 1
ATOM 1210 O O . VAL A 1 149 ? 18.429 16.388 -4.866 1.00 79.69 149 VAL A O 1
ATOM 1213 N N . ALA A 1 150 ? 19.657 14.678 -5.636 1.00 78.38 150 ALA A N 1
ATOM 1214 C CA . ALA A 1 150 ? 18.562 13.712 -5.661 1.00 78.38 150 ALA A CA 1
ATOM 1215 C C . ALA A 1 150 ? 17.989 13.455 -4.259 1.00 78.38 150 ALA A C 1
ATOM 1217 O O . ALA A 1 150 ? 16.769 13.386 -4.100 1.00 78.38 150 ALA A O 1
ATOM 1218 N N . VAL A 1 151 ? 18.839 13.363 -3.231 1.00 81.94 151 VAL A N 1
ATOM 1219 C CA . VAL A 1 151 ? 18.402 13.215 -1.834 1.00 81.94 151 VAL A CA 1
ATOM 1220 C C . VAL A 1 151 ? 17.658 14.465 -1.362 1.00 81.94 151 VAL A C 1
ATOM 1222 O O . VAL A 1 151 ? 16.543 14.347 -0.855 1.00 81.94 151 VAL A O 1
ATOM 1225 N N . PHE A 1 152 ? 18.212 15.662 -1.580 1.00 83.38 152 PHE A N 1
ATOM 1226 C CA . PHE A 1 152 ? 17.549 16.917 -1.203 1.00 83.38 152 PHE A CA 1
ATOM 1227 C C . PHE A 1 152 ? 16.213 17.111 -1.929 1.00 83.38 152 PHE A C 1
ATOM 1229 O O . PHE A 1 152 ? 15.208 17.422 -1.288 1.00 83.38 152 PHE A O 1
ATOM 1236 N N . ALA A 1 153 ? 16.170 16.862 -3.239 1.00 81.88 153 ALA A N 1
ATOM 1237 C CA . ALA A 1 153 ? 14.936 16.899 -4.015 1.00 81.88 153 ALA A CA 1
ATOM 1238 C C . ALA A 1 153 ? 13.915 15.898 -3.461 1.00 81.88 153 ALA A C 1
ATOM 1240 O O . ALA A 1 153 ? 12.767 16.259 -3.233 1.00 81.88 153 ALA A O 1
ATOM 1241 N N . SER A 1 154 ? 14.333 14.671 -3.145 1.00 81.69 154 SER A N 1
ATOM 1242 C CA . SER A 1 154 ? 13.443 13.649 -2.580 1.00 81.69 154 SER A CA 1
ATOM 1243 C C . SER A 1 154 ? 12.849 14.057 -1.231 1.00 81.69 154 SER A C 1
ATOM 1245 O O . SER A 1 154 ? 11.671 13.791 -0.987 1.00 81.69 154 SER A O 1
ATOM 1247 N N . ILE A 1 155 ? 13.620 14.734 -0.372 1.00 82.44 155 ILE A N 1
ATOM 1248 C CA . ILE A 1 155 ? 13.123 15.282 0.900 1.00 82.44 155 ILE A CA 1
ATOM 1249 C C . ILE A 1 155 ? 12.059 16.355 0.637 1.00 82.44 155 ILE A C 1
ATOM 1251 O O . ILE A 1 155 ? 10.980 16.301 1.229 1.00 82.44 155 ILE A O 1
ATOM 1255 N N . ILE A 1 156 ? 12.328 17.288 -0.282 1.00 85.12 156 ILE A N 1
ATOM 1256 C CA . ILE A 1 156 ? 11.387 18.357 -0.647 1.00 85.12 156 ILE A CA 1
ATOM 1257 C C . ILE A 1 156 ? 10.107 17.770 -1.252 1.00 85.12 156 ILE A C 1
ATOM 1259 O O . ILE A 1 156 ? 9.015 18.134 -0.822 1.00 85.12 156 ILE A O 1
ATOM 1263 N N . LEU A 1 157 ? 10.219 16.830 -2.198 1.00 83.69 157 LEU A N 1
ATOM 1264 C CA . LEU A 1 157 ? 9.068 16.152 -2.801 1.00 83.69 157 LEU A CA 1
ATOM 1265 C C . LEU A 1 157 ? 8.256 15.377 -1.757 1.00 83.69 157 LEU A C 1
ATOM 1267 O O . LEU A 1 157 ? 7.027 15.408 -1.795 1.00 83.69 157 LEU A O 1
ATOM 1271 N N . SER A 1 158 ? 8.922 14.717 -0.806 1.00 81.25 158 SER A N 1
ATOM 1272 C CA . SER A 1 158 ? 8.243 14.000 0.280 1.00 81.25 158 SER A CA 1
ATOM 1273 C C . SER A 1 158 ? 7.452 14.959 1.168 1.00 81.25 158 SER A C 1
ATOM 1275 O O . SER A 1 158 ? 6.291 14.702 1.482 1.00 81.25 158 SER A O 1
ATOM 1277 N N . PHE A 1 159 ? 8.049 16.096 1.530 1.00 79.88 159 PHE A N 1
ATOM 1278 C CA . PHE A 1 159 ? 7.388 17.123 2.331 1.00 79.88 159 PHE A CA 1
ATOM 1279 C C . PHE A 1 159 ? 6.213 17.771 1.584 1.00 79.88 159 PHE A C 1
ATOM 1281 O O . PHE A 1 159 ? 5.125 17.924 2.141 1.00 79.88 159 PHE A O 1
ATOM 1288 N N . LEU A 1 160 ? 6.396 18.072 0.296 1.00 84.38 160 LEU A N 1
ATOM 1289 C CA . LEU A 1 160 ? 5.344 18.601 -0.570 1.00 84.38 160 LEU A CA 1
ATOM 1290 C C . LEU A 1 160 ? 4.171 17.618 -0.701 1.00 84.38 160 LEU A C 1
ATOM 1292 O O . LEU A 1 160 ? 3.016 18.037 -0.654 1.00 84.38 160 LEU A O 1
ATOM 1296 N N . GLY A 1 161 ? 4.452 16.315 -0.796 1.00 80.25 161 GLY A N 1
ATOM 1297 C CA . GLY A 1 161 ? 3.431 15.267 -0.834 1.00 80.25 161 GLY A CA 1
ATOM 1298 C C . GLY A 1 161 ? 2.533 15.259 0.408 1.00 80.25 161 GLY A C 1
ATOM 1299 O O . GLY A 1 161 ? 1.312 15.138 0.282 1.00 80.25 161 GLY A O 1
ATOM 1300 N N . VAL A 1 162 ? 3.108 15.471 1.599 1.00 78.50 162 VAL A N 1
ATOM 1301 C CA . VAL A 1 162 ? 2.332 15.584 2.848 1.00 78.50 162 VAL A CA 1
ATOM 1302 C C . VAL A 1 162 ? 1.383 16.784 2.791 1.00 78.50 162 VAL A C 1
ATOM 1304 O O . VAL A 1 162 ? 0.197 16.631 3.084 1.00 78.50 162 VAL A O 1
ATOM 1307 N N . PHE A 1 163 ? 1.842 17.956 2.342 1.00 81.44 163 PHE A N 1
ATOM 1308 C CA . PHE A 1 163 ? 0.955 19.117 2.185 1.00 81.44 163 PHE A CA 1
ATOM 1309 C C . PHE A 1 163 ? -0.118 18.916 1.125 1.00 81.44 163 PHE A C 1
ATOM 1311 O O . PHE A 1 163 ? -1.267 19.309 1.330 1.00 81.44 163 PHE A O 1
ATOM 1318 N N . TYR A 1 164 ? 0.230 18.278 0.010 1.00 82.38 164 TYR A N 1
ATOM 1319 C CA . TYR A 1 164 ? -0.727 18.013 -1.054 1.00 82.38 164 TYR A CA 1
ATOM 1320 C C . TYR A 1 164 ? -1.865 17.112 -0.563 1.00 82.38 164 TYR A C 1
ATOM 1322 O O . TYR A 1 164 ? -3.025 17.348 -0.894 1.00 82.38 164 TYR A O 1
ATOM 1330 N N . SER A 1 165 ? -1.562 16.155 0.324 1.00 77.44 165 SER A N 1
ATOM 1331 C CA . SER A 1 165 ? -2.590 15.336 0.975 1.00 77.44 165 SER A CA 1
ATOM 1332 C C . SER A 1 165 ? -3.556 16.159 1.838 1.00 77.44 165 SER A C 1
ATOM 1334 O O . SER A 1 165 ? -4.755 15.887 1.826 1.00 77.44 165 SER A O 1
ATOM 1336 N N . LEU A 1 166 ? -3.072 17.199 2.533 1.00 78.62 166 LEU A N 1
ATOM 1337 C CA . LEU A 1 166 ? -3.913 18.092 3.339 1.00 78.62 166 LEU A CA 1
ATOM 1338 C C . LEU A 1 166 ? -4.849 18.927 2.461 1.00 78.62 166 LEU A C 1
ATOM 1340 O O . LEU A 1 166 ? -6.032 19.044 2.777 1.00 78.62 166 LEU A O 1
ATOM 1344 N N . LEU A 1 167 ? -4.333 19.468 1.355 1.00 81.06 167 LEU A N 1
ATOM 1345 C CA . LEU A 1 167 ? -5.113 20.273 0.410 1.00 81.06 167 LEU A CA 1
ATOM 1346 C C . LEU A 1 167 ? -6.186 19.433 -0.289 1.00 81.06 167 LEU A C 1
ATOM 1348 O O . LEU A 1 167 ? -7.354 19.817 -0.344 1.00 81.06 167 LEU A O 1
ATOM 1352 N N . LEU A 1 168 ? -5.799 18.259 -0.785 1.00 79.50 168 LEU A N 1
ATOM 1353 C CA . LEU A 1 168 ? -6.698 17.373 -1.513 1.00 79.50 168 LEU A CA 1
ATOM 1354 C C . LEU A 1 168 ? -7.696 16.640 -0.618 1.00 79.50 168 LEU A C 1
ATOM 1356 O O . LEU A 1 168 ? -8.710 16.165 -1.125 1.00 79.50 168 LEU A O 1
ATOM 1360 N N . ARG A 1 169 ? -7.463 16.563 0.700 1.00 80.06 169 ARG A N 1
ATOM 1361 C CA . ARG A 1 169 ? -8.346 15.846 1.631 1.00 80.06 169 ARG A CA 1
ATOM 1362 C C . ARG A 1 169 ? -9.810 16.253 1.468 1.00 80.06 169 ARG A C 1
ATOM 1364 O O . ARG A 1 169 ? -10.677 15.387 1.456 1.00 80.06 169 ARG A O 1
ATOM 1371 N N . ARG A 1 170 ? -10.089 17.551 1.333 1.00 72.44 170 ARG A N 1
ATOM 1372 C CA . ARG A 1 170 ? -11.460 18.055 1.176 1.00 72.44 170 ARG A CA 1
ATOM 1373 C C . ARG A 1 170 ? -12.101 17.542 -0.115 1.00 72.44 170 ARG A C 1
ATOM 1375 O O . ARG A 1 170 ? -13.194 16.994 -0.069 1.00 72.44 170 ARG A O 1
ATOM 1382 N N . ILE A 1 171 ? -11.383 17.643 -1.228 1.00 70.25 171 ILE A N 1
ATOM 1383 C CA . ILE A 1 171 ? -11.872 17.222 -2.546 1.00 70.25 171 ILE A CA 1
ATOM 1384 C C . ILE A 1 171 ? -12.130 15.706 -2.565 1.00 70.25 171 ILE A C 1
ATOM 1386 O O . ILE A 1 171 ? -13.189 15.257 -2.985 1.00 70.25 171 ILE A O 1
ATOM 1390 N N . TRP A 1 172 ? -11.187 14.911 -2.051 1.00 66.88 172 TRP A N 1
ATOM 1391 C CA . TRP A 1 172 ? -11.225 13.446 -2.158 1.00 66.88 172 TRP A CA 1
ATOM 1392 C C . TRP A 1 172 ? -12.130 12.760 -1.134 1.00 66.88 172 TRP A C 1
ATOM 1394 O O . TRP A 1 172 ? -12.606 11.650 -1.378 1.00 66.88 172 TRP A O 1
ATOM 1404 N N . ILE A 1 173 ? -12.314 13.369 0.039 1.00 65.50 173 ILE A N 1
ATOM 1405 C CA . ILE A 1 173 ? -13.097 12.767 1.121 1.00 65.50 173 ILE A CA 1
ATOM 1406 C C . ILE A 1 173 ? -14.514 13.329 1.149 1.00 65.50 173 ILE A C 1
ATOM 1408 O O . ILE A 1 173 ? -15.443 12.540 1.297 1.00 65.50 173 ILE A O 1
ATOM 1412 N N . VAL A 1 174 ? -14.663 14.649 1.005 1.00 62.28 174 VAL A N 1
ATOM 1413 C CA . VAL A 1 174 ? -15.930 15.356 1.243 1.00 62.28 174 VAL A CA 1
ATOM 1414 C C . VAL A 1 174 ? -16.676 15.620 -0.063 1.00 62.28 174 VAL A C 1
ATOM 1416 O O . VAL A 1 174 ? -17.865 15.338 -0.154 1.00 62.28 174 VAL A O 1
ATOM 1419 N N . GLU A 1 175 ? -15.999 16.152 -1.082 1.00 62.97 175 GLU A N 1
ATOM 1420 C CA . GLU A 1 175 ? -16.695 16.705 -2.254 1.00 62.97 175 GLU A CA 1
ATOM 1421 C C . GLU A 1 175 ? -16.950 15.684 -3.371 1.00 62.97 175 GLU A C 1
ATOM 1423 O O . GLU A 1 175 ? -17.975 15.797 -4.041 1.00 62.97 175 GLU A O 1
ATOM 1428 N N . ASP A 1 176 ? -16.093 14.667 -3.553 1.00 60.22 176 ASP A N 1
ATOM 1429 C CA . ASP A 1 176 ? -16.241 13.720 -4.667 1.00 60.22 176 ASP A CA 1
ATOM 1430 C C . ASP A 1 176 ? -16.518 12.261 -4.212 1.00 60.22 176 ASP A C 1
ATOM 1432 O O . ASP A 1 176 ? -15.620 11.528 -3.772 1.00 60.22 176 ASP A O 1
ATOM 1436 N N . PRO A 1 177 ? -17.774 11.773 -4.304 1.00 55.62 177 PRO A N 1
ATOM 1437 C CA . PRO A 1 177 ? -18.202 10.476 -3.780 1.00 55.62 177 PRO A CA 1
ATOM 1438 C C . PRO A 1 177 ? -17.837 9.284 -4.680 1.00 55.62 177 PRO A C 1
ATOM 1440 O O . PRO A 1 177 ? -18.402 8.195 -4.522 1.00 55.62 177 PRO A O 1
ATOM 1443 N N . LEU A 1 178 ? -16.890 9.428 -5.609 1.00 61.00 178 LEU A N 1
ATOM 1444 C CA . LEU A 1 178 ? -16.547 8.357 -6.541 1.00 61.00 178 LEU A CA 1
ATOM 1445 C C . LEU A 1 178 ? -16.005 7.112 -5.800 1.00 61.00 178 LEU A C 1
ATOM 1447 O O . LEU A 1 178 ? -15.151 7.215 -4.917 1.00 61.00 178 LEU A O 1
ATOM 1451 N N . PRO A 1 179 ? -16.503 5.905 -6.124 1.00 65.81 179 PRO A N 1
ATOM 1452 C CA . PRO A 1 179 ? -16.002 4.660 -5.559 1.00 65.81 179 PRO A CA 1
ATOM 1453 C C . PRO A 1 179 ? -14.538 4.450 -5.950 1.00 65.81 179 PRO A C 1
ATOM 1455 O O . PRO A 1 179 ? -14.230 4.133 -7.101 1.00 65.81 179 PRO A O 1
ATOM 1458 N N . LEU A 1 180 ? -13.650 4.591 -4.970 1.00 67.00 180 LEU A N 1
ATOM 1459 C CA . LEU A 1 180 ? -12.210 4.472 -5.161 1.00 67.00 180 LEU A CA 1
ATOM 1460 C C . LEU A 1 180 ? -11.809 3.012 -5.446 1.00 67.00 180 LEU A C 1
ATOM 1462 O O . LEU A 1 180 ? -12.191 2.106 -4.689 1.00 67.00 180 LEU A O 1
ATOM 1466 N N . PRO A 1 181 ? -11.029 2.741 -6.511 1.00 63.09 181 PRO A N 1
ATOM 1467 C CA . PRO A 1 181 ? -10.434 1.424 -6.706 1.00 63.09 181 PRO A CA 1
ATOM 1468 C C . PRO A 1 181 ? -9.491 1.104 -5.533 1.00 63.09 181 PRO A C 1
ATOM 1470 O O . PRO A 1 181 ? -8.795 1.977 -5.027 1.00 63.09 181 PRO A O 1
ATOM 1473 N N . GLY A 1 182 ? -9.491 -0.143 -5.056 1.00 68.44 182 GLY A N 1
ATOM 1474 C CA . GLY A 1 182 ? -8.639 -0.594 -3.944 1.00 68.44 182 GLY A CA 1
ATOM 1475 C C . GLY A 1 182 ? -9.145 -0.286 -2.525 1.00 68.44 182 GLY A C 1
ATOM 1476 O O . GLY A 1 182 ? -8.807 -1.026 -1.605 1.00 68.44 182 GLY A O 1
ATOM 1477 N N . PHE A 1 183 ? -10.019 0.710 -2.324 1.00 73.81 183 PHE A N 1
ATOM 1478 C CA . PHE A 1 183 ? -10.494 1.086 -0.979 1.00 73.81 183 PHE A CA 1
ATOM 1479 C C . PHE A 1 183 ? -11.233 -0.051 -0.253 1.00 73.81 183 PHE A C 1
ATOM 1481 O O . PHE A 1 183 ? -11.017 -0.294 0.929 1.00 73.81 183 PHE A O 1
ATOM 1488 N N . GLU A 1 184 ? -12.054 -0.816 -0.971 1.00 73.56 184 GLU A N 1
ATOM 1489 C CA . GLU A 1 184 ? -12.824 -1.932 -0.400 1.00 73.56 184 GLU A CA 1
ATOM 1490 C C . GLU A 1 184 ? -11.937 -3.053 0.161 1.00 73.56 184 GLU A C 1
ATOM 1492 O O . GLU A 1 184 ? -12.297 -3.722 1.131 1.00 73.56 184 GLU A O 1
ATOM 1497 N N . ALA A 1 185 ? -10.755 -3.247 -0.419 1.00 74.81 185 ALA A N 1
ATOM 1498 C CA . ALA A 1 185 ? -9.808 -4.218 0.098 1.00 74.81 185 ALA A CA 1
ATOM 1499 C C . ALA A 1 185 ? -9.174 -3.737 1.411 1.00 74.81 185 ALA A C 1
ATOM 1501 O O . ALA A 1 185 ? -9.031 -4.535 2.334 1.00 74.81 185 ALA A O 1
ATOM 1502 N N . ASN A 1 186 ? -8.894 -2.435 1.540 1.00 79.38 186 ASN A N 1
ATOM 1503 C CA . ASN A 1 186 ? -8.451 -1.843 2.805 1.00 79.38 186 ASN A CA 1
ATOM 1504 C C . ASN A 1 186 ? -9.532 -1.980 3.886 1.00 79.38 186 ASN A C 1
ATOM 1506 O O . ASN A 1 186 ? -9.222 -2.378 5.005 1.00 79.38 186 ASN A O 1
ATOM 1510 N N . LEU A 1 187 ? -10.807 -1.750 3.543 1.00 77.69 187 LEU A N 1
ATOM 1511 C CA . LEU A 1 187 ? -11.926 -1.993 4.464 1.00 77.69 187 LEU A CA 1
ATOM 1512 C C . LEU A 1 187 ? -11.999 -3.456 4.906 1.00 77.69 187 LEU A C 1
ATOM 1514 O O . LEU A 1 187 ? -12.189 -3.743 6.081 1.00 77.69 187 LEU A O 1
ATOM 1518 N N . THR A 1 188 ? -11.802 -4.387 3.972 1.00 77.44 188 THR A N 1
ATOM 1519 C CA . THR A 1 188 ? -11.795 -5.822 4.282 1.00 77.44 188 THR A CA 1
ATOM 1520 C C . THR A 1 188 ? -10.653 -6.175 5.238 1.00 77.44 188 THR A C 1
ATOM 1522 O O . THR A 1 188 ? -10.844 -6.976 6.147 1.00 77.44 188 THR A O 1
ATOM 1525 N N . LEU A 1 189 ? -9.471 -5.574 5.071 1.00 79.88 189 LEU A N 1
ATOM 1526 C CA . LEU A 1 189 ? -8.343 -5.749 5.990 1.00 79.88 189 LEU A CA 1
ATOM 1527 C C . LEU A 1 189 ? -8.661 -5.199 7.391 1.00 79.88 189 LEU A C 1
ATOM 1529 O O . LEU A 1 189 ? -8.434 -5.897 8.380 1.00 79.88 189 LEU A O 1
ATOM 1533 N N . LEU A 1 190 ? -9.245 -4.001 7.478 1.00 81.94 190 LEU A N 1
ATOM 1534 C CA . LEU A 1 190 ? -9.686 -3.406 8.745 1.00 81.94 190 LEU A CA 1
ATOM 1535 C C . LEU A 1 190 ? -10.713 -4.292 9.466 1.00 81.94 190 LEU A C 1
ATOM 1537 O O . LEU A 1 190 ? -10.551 -4.561 10.656 1.00 81.94 190 LEU A O 1
ATOM 1541 N N . ASP A 1 191 ? -11.717 -4.794 8.741 1.00 77.81 191 ASP A N 1
ATOM 1542 C CA . ASP A 1 191 ? -12.743 -5.709 9.259 1.00 77.81 191 ASP A CA 1
ATOM 1543 C C . ASP A 1 191 ? -12.130 -7.037 9.738 1.00 77.81 191 ASP A C 1
ATOM 1545 O O . ASP A 1 191 ? -12.497 -7.566 10.788 1.00 77.81 191 ASP A O 1
ATOM 1549 N N . ILE A 1 192 ? -11.131 -7.573 9.026 1.00 77.19 192 ILE A N 1
ATOM 1550 C CA . ILE A 1 192 ? -10.404 -8.775 9.462 1.00 77.19 192 ILE A CA 1
ATOM 1551 C C . ILE A 1 192 ? -9.712 -8.527 10.804 1.00 77.19 192 ILE A C 1
ATOM 1553 O O . ILE A 1 192 ? -9.899 -9.309 11.738 1.00 77.19 192 ILE A O 1
ATOM 1557 N N . ALA A 1 193 ? -8.923 -7.460 10.911 1.00 78.75 193 ALA A N 1
ATOM 1558 C CA . ALA A 1 193 ? -8.194 -7.147 12.135 1.00 78.75 193 ALA A CA 1
ATOM 1559 C C . ALA A 1 193 ? -9.151 -6.839 13.304 1.00 78.75 193 ALA A C 1
ATOM 1561 O O . ALA A 1 193 ? -8.962 -7.367 14.403 1.00 78.75 193 ALA A O 1
ATOM 1562 N N . HIS A 1 194 ? -10.239 -6.109 13.046 1.00 78.81 194 HIS A N 1
ATOM 1563 C CA . HIS A 1 194 ? -11.270 -5.833 14.044 1.00 78.81 194 HIS A CA 1
ATOM 1564 C C . HIS A 1 194 ? -11.979 -7.110 14.520 1.00 78.81 194 HIS A C 1
ATOM 1566 O O . HIS A 1 194 ? -12.100 -7.328 15.722 1.00 78.81 194 HIS A O 1
ATOM 1572 N N . ASN A 1 195 ? -12.386 -8.002 13.611 1.00 75.75 195 ASN A N 1
ATOM 1573 C CA . ASN A 1 195 ? -13.047 -9.267 13.959 1.00 75.75 195 ASN A CA 1
ATOM 1574 C C . ASN A 1 195 ? -12.142 -10.252 14.711 1.00 75.75 195 ASN A C 1
ATOM 1576 O O . ASN A 1 195 ? -12.632 -11.068 15.500 1.00 75.75 195 ASN A O 1
ATOM 1580 N N . VAL A 1 196 ? -10.833 -10.220 14.440 1.00 74.56 196 VAL A N 1
ATOM 1581 C CA . VAL A 1 196 ? -9.829 -10.985 15.196 1.00 74.56 196 VAL A CA 1
ATOM 1582 C C . VAL A 1 196 ? -9.746 -10.460 16.627 1.00 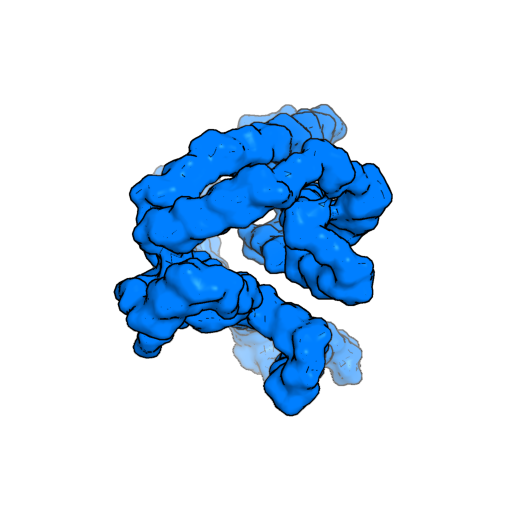74.56 196 VAL A C 1
ATOM 1584 O O . VAL A 1 196 ? -9.728 -11.260 17.562 1.00 74.56 196 VAL A O 1
ATOM 1587 N N . TYR A 1 197 ? -9.754 -9.138 16.800 1.00 74.00 197 TYR A N 1
ATOM 1588 C CA . TYR A 1 197 ? -9.716 -8.495 18.111 1.00 74.00 197 TYR A CA 1
ATOM 1589 C C . TYR A 1 197 ? -11.026 -8.655 18.907 1.00 74.00 197 TYR A C 1
ATOM 1591 O O . TYR A 1 197 ? -10.985 -8.990 20.088 1.00 74.00 197 TYR A O 1
ATOM 1599 N N . SER A 1 198 ? -12.192 -8.487 18.272 1.00 71.62 198 SER A N 1
ATOM 1600 C CA . SER A 1 198 ? -13.517 -8.527 18.918 1.00 71.62 198 SER A CA 1
ATOM 1601 C C . SER A 1 198 ? -13.970 -9.925 19.363 1.00 71.62 198 SER A C 1
ATOM 1603 O O . SER A 1 198 ? -15.060 -10.087 19.908 1.00 71.62 198 SER A O 1
ATOM 1605 N N . GLY A 1 199 ? -13.143 -10.956 19.162 1.00 64.00 199 GLY A N 1
ATOM 1606 C CA . GLY A 1 199 ? -13.409 -12.298 19.677 1.00 64.00 199 GLY A CA 1
ATOM 1607 C C . GLY A 1 199 ? -14.401 -13.115 18.845 1.00 64.00 199 GLY A C 1
ATOM 1608 O O . GLY A 1 199 ? -14.871 -14.156 19.309 1.00 64.00 199 GLY A O 1
ATOM 1609 N N . THR A 1 200 ? -14.681 -12.735 17.590 1.00 61.00 200 THR A N 1
ATOM 1610 C CA . THR A 1 200 ? -15.502 -13.551 16.672 1.00 61.00 200 THR A CA 1
ATOM 1611 C C . THR A 1 200 ? -14.685 -14.739 16.133 1.00 61.00 200 THR A C 1
ATOM 1613 O O . THR A 1 200 ? -14.380 -14.858 14.941 1.00 61.00 200 THR A O 1
ATOM 1616 N N . ALA A 1 201 ? -14.308 -15.651 17.036 1.00 58.97 201 ALA A N 1
ATOM 1617 C CA . ALA A 1 201 ? -13.258 -16.654 16.854 1.00 58.97 201 ALA A CA 1
ATOM 1618 C C . ALA A 1 201 ? -13.444 -17.550 15.615 1.00 58.97 201 ALA A C 1
ATOM 1620 O O . ALA A 1 201 ? -12.471 -17.919 14.954 1.00 58.97 201 ALA A O 1
ATOM 1621 N N . LYS A 1 202 ? -14.691 -17.880 15.245 1.00 66.62 202 LYS A N 1
ATOM 1622 C CA . LYS A 1 202 ? -14.978 -18.729 14.073 1.00 66.62 202 LYS A CA 1
ATOM 1623 C C . LYS A 1 202 ? -14.717 -18.022 12.736 1.00 66.62 202 LYS A C 1
ATOM 1625 O O . LYS A 1 202 ? -14.187 -18.660 11.823 1.00 66.62 202 LYS A O 1
ATOM 1630 N N . LYS A 1 203 ? -15.066 -16.734 12.601 1.00 63.03 203 LYS A N 1
ATOM 1631 C CA . LYS A 1 203 ? -14.803 -15.954 11.372 1.00 63.03 203 LYS A CA 1
ATOM 1632 C C . LYS A 1 203 ? -13.314 -15.623 11.257 1.00 63.03 203 LYS A C 1
ATOM 1634 O O . LYS A 1 203 ? -12.716 -15.913 10.220 1.00 63.03 203 LYS A O 1
ATOM 1639 N N . ALA A 1 204 ? -12.713 -15.160 12.353 1.00 64.81 204 ALA A N 1
ATOM 1640 C CA . ALA A 1 204 ? -11.288 -14.854 12.451 1.00 64.81 204 ALA A CA 1
ATOM 1641 C C . ALA A 1 204 ? -10.403 -16.056 12.069 1.00 64.81 204 ALA A C 1
ATOM 1643 O O . ALA A 1 204 ? -9.586 -15.966 11.153 1.00 64.81 204 ALA A O 1
ATOM 1644 N N . LYS A 1 205 ? -10.631 -17.233 12.673 1.00 69.50 205 LYS A N 1
ATOM 1645 C CA . LYS A 1 205 ? -9.843 -18.450 12.394 1.00 69.50 205 LYS A CA 1
ATOM 1646 C C . LYS A 1 205 ? -9.933 -18.893 10.931 1.00 69.50 205 LYS A C 1
ATOM 1648 O O . LYS A 1 205 ? -8.935 -19.320 10.349 1.00 69.50 205 LYS A O 1
ATOM 1653 N N . ARG A 1 206 ? -11.117 -18.786 10.314 1.00 75.12 206 ARG A N 1
ATOM 1654 C CA . ARG A 1 206 ? -11.317 -19.133 8.897 1.00 75.12 206 ARG A CA 1
ATOM 1655 C C . ARG A 1 206 ? -10.528 -18.200 7.974 1.00 75.12 206 ARG A C 1
ATOM 1657 O O . ARG A 1 206 ? -9.973 -18.670 6.985 1.00 75.12 206 ARG A O 1
ATOM 1664 N N . MET A 1 207 ? -10.473 -16.910 8.291 1.00 68.25 207 MET A N 1
ATOM 1665 C CA . MET A 1 207 ? -9.756 -15.905 7.500 1.00 68.25 207 MET A CA 1
ATOM 1666 C C . MET A 1 207 ? -8.238 -16.015 7.668 1.00 68.25 207 MET A C 1
ATOM 1668 O O . MET A 1 207 ? -7.531 -16.067 6.665 1.00 68.25 207 MET A O 1
ATOM 1672 N N . VAL A 1 208 ? -7.743 -16.182 8.899 1.00 75.12 208 VAL A N 1
ATOM 1673 C CA . VAL A 1 208 ? -6.315 -16.438 9.167 1.00 75.12 208 VAL A CA 1
ATOM 1674 C C . VAL A 1 208 ? -5.836 -17.682 8.418 1.00 75.12 208 VAL A C 1
ATOM 1676 O O . VAL A 1 208 ? -4.801 -17.641 7.757 1.00 75.12 208 VAL A O 1
ATOM 1679 N N . LYS A 1 209 ? -6.624 -18.769 8.425 1.00 81.62 209 LYS A N 1
ATOM 1680 C CA . LYS A 1 209 ? -6.300 -19.984 7.662 1.00 81.62 209 LYS A CA 1
ATOM 1681 C C . LYS A 1 209 ? -6.191 -19.713 6.156 1.00 81.62 209 LYS A C 1
ATOM 1683 O O . LYS A 1 209 ? -5.297 -20.258 5.518 1.00 81.62 209 LYS A O 1
ATOM 1688 N N . LYS A 1 210 ? -7.065 -18.869 5.591 1.00 80.75 210 LYS A N 1
ATOM 1689 C CA . LYS A 1 210 ? -7.005 -18.484 4.170 1.00 80.75 210 LYS A CA 1
ATOM 1690 C C . LYS A 1 210 ? -5.743 -17.681 3.850 1.00 80.75 210 LYS A C 1
ATOM 1692 O O . LYS A 1 210 ? -5.057 -18.026 2.893 1.00 80.75 210 LYS A O 1
ATOM 1697 N N . ILE A 1 211 ? -5.409 -16.675 4.661 1.00 77.38 211 ILE A N 1
ATOM 1698 C CA . ILE A 1 211 ? -4.195 -15.861 4.476 1.00 77.38 211 ILE A CA 1
ATOM 1699 C C . ILE A 1 211 ? -2.952 -16.742 4.567 1.00 77.38 211 ILE A C 1
ATOM 1701 O O . ILE A 1 211 ? -2.111 -16.705 3.674 1.00 77.38 211 ILE A O 1
ATOM 1705 N N . LEU A 1 212 ? -2.873 -17.593 5.593 1.00 82.50 212 LEU A N 1
ATOM 1706 C CA . LEU A 1 212 ? -1.744 -18.499 5.770 1.00 82.50 212 LEU A CA 1
ATOM 1707 C C . LEU A 1 212 ? -1.627 -19.482 4.600 1.00 82.50 212 LEU A C 1
ATOM 1709 O O . LEU A 1 212 ? -0.532 -19.701 4.099 1.00 82.50 212 LEU A O 1
ATOM 1713 N N . SER A 1 213 ? -2.746 -20.024 4.105 1.00 85.75 213 SER A N 1
ATOM 1714 C CA . SER A 1 213 ? -2.722 -20.898 2.926 1.00 85.75 213 SER A CA 1
ATOM 1715 C C . SER A 1 213 ? -2.252 -20.176 1.661 1.00 85.75 213 SER A C 1
ATOM 1717 O O . SER A 1 213 ? -1.468 -20.738 0.904 1.00 85.75 213 SER A O 1
ATOM 1719 N N . ALA A 1 214 ? -2.668 -18.921 1.453 1.00 84.38 214 ALA A N 1
ATOM 1720 C CA . ALA A 1 214 ? -2.231 -18.113 0.318 1.00 84.38 214 ALA A CA 1
ATOM 1721 C C . ALA A 1 214 ? -0.746 -17.741 0.428 1.00 84.38 214 ALA A C 1
ATOM 1723 O O . ALA A 1 214 ? -0.033 -17.754 -0.575 1.00 84.38 214 ALA A O 1
ATOM 1724 N N . PHE A 1 215 ? -0.271 -17.460 1.644 1.00 84.00 215 PHE A N 1
ATOM 1725 C CA . PHE A 1 215 ? 1.137 -17.212 1.929 1.00 84.00 215 PHE A CA 1
ATOM 1726 C C . PHE A 1 215 ? 1.989 -18.450 1.643 1.00 84.00 215 PHE A C 1
ATOM 1728 O O . PHE A 1 215 ? 2.952 -18.354 0.891 1.00 84.00 215 PHE A O 1
ATOM 1735 N N . VAL A 1 216 ? 1.599 -19.618 2.165 1.00 88.94 216 VAL A N 1
ATOM 1736 C CA . VAL A 1 216 ? 2.295 -20.889 1.912 1.00 88.94 216 VAL A CA 1
ATOM 1737 C C . VAL A 1 216 ? 2.295 -21.213 0.422 1.00 88.94 216 VAL A C 1
ATOM 1739 O O . VAL A 1 216 ? 3.346 -21.518 -0.118 1.00 88.94 216 VAL A O 1
ATOM 1742 N N . PHE A 1 217 ? 1.161 -21.068 -0.268 1.00 88.94 217 PHE A N 1
ATOM 1743 C CA . PHE A 1 217 ? 1.090 -21.282 -1.714 1.00 88.94 217 PHE A CA 1
ATOM 1744 C C . PHE A 1 217 ? 2.021 -20.338 -2.490 1.00 88.94 217 PHE A C 1
ATOM 1746 O O . PHE A 1 217 ? 2.769 -20.783 -3.356 1.00 88.94 217 PHE A O 1
ATOM 1753 N N . SER A 1 218 ? 2.016 -19.045 -2.152 1.00 85.06 218 SER A N 1
ATOM 1754 C CA . SER A 1 218 ? 2.880 -18.043 -2.788 1.00 85.06 218 SER A CA 1
ATOM 1755 C C . SER A 1 218 ? 4.358 -18.329 -2.535 1.00 85.06 218 SER A C 1
ATOM 1757 O O . SER A 1 218 ? 5.169 -18.246 -3.455 1.00 85.06 218 SER A O 1
ATOM 1759 N N . PHE A 1 219 ? 4.701 -18.701 -1.300 1.00 85.69 219 PHE A N 1
ATOM 1760 C CA . PHE A 1 219 ? 6.054 -19.077 -0.919 1.00 85.69 219 PHE A CA 1
ATOM 1761 C C . PHE A 1 219 ? 6.497 -20.346 -1.645 1.00 85.69 219 PHE A C 1
ATOM 1763 O O . PHE A 1 219 ? 7.569 -20.351 -2.232 1.00 85.69 219 PHE A O 1
ATOM 1770 N N . SER A 1 220 ? 5.663 -21.388 -1.688 1.00 86.19 220 SER A N 1
ATOM 1771 C CA . SER A 1 220 ? 5.938 -22.613 -2.442 1.00 86.19 220 SER A CA 1
ATOM 1772 C C . SER A 1 220 ? 6.121 -22.334 -3.933 1.00 86.19 220 SER A C 1
ATOM 1774 O O . SER A 1 220 ? 7.054 -22.857 -4.529 1.00 86.19 220 SER A O 1
ATOM 1776 N N . PHE A 1 221 ? 5.290 -21.479 -4.535 1.00 85.25 221 PHE A N 1
ATOM 1777 C CA . PHE A 1 221 ? 5.443 -21.088 -5.937 1.00 85.25 221 PHE A CA 1
ATOM 1778 C C . PHE A 1 221 ? 6.789 -20.396 -6.193 1.00 85.25 221 PHE A C 1
ATOM 1780 O O . PHE A 1 221 ? 7.526 -20.803 -7.088 1.00 85.25 221 PHE A O 1
ATOM 1787 N N . VAL A 1 222 ? 7.144 -19.394 -5.380 1.00 82.31 222 VAL A N 1
ATOM 1788 C CA . VAL A 1 222 ? 8.427 -18.677 -5.501 1.00 82.31 222 VAL A CA 1
ATOM 1789 C C . VAL A 1 222 ? 9.606 -19.599 -5.212 1.00 82.31 222 VAL A C 1
ATOM 1791 O O . VAL A 1 222 ? 10.604 -19.543 -5.918 1.00 82.31 222 VAL A O 1
ATOM 1794 N N . PHE A 1 223 ? 9.486 -20.485 -4.227 1.00 83.50 223 PHE A N 1
ATOM 1795 C CA . PHE A 1 223 ? 10.511 -21.466 -3.893 1.00 83.50 223 PHE A CA 1
ATOM 1796 C C . PHE A 1 223 ? 10.777 -22.415 -5.065 1.00 83.50 223 PHE A C 1
ATOM 1798 O O . PHE A 1 223 ? 11.921 -22.613 -5.448 1.00 83.50 223 PHE A O 1
ATOM 1805 N N . LEU A 1 224 ? 9.734 -22.945 -5.705 1.00 82.06 224 LEU A N 1
ATOM 1806 C CA . LEU A 1 224 ? 9.899 -23.801 -6.882 1.00 82.06 224 LEU A CA 1
ATOM 1807 C C . LEU A 1 224 ? 10.473 -23.033 -8.090 1.00 82.06 224 LEU A C 1
ATOM 1809 O O . LEU A 1 224 ? 11.227 -23.613 -8.878 1.00 82.06 224 LEU A O 1
ATOM 1813 N N . ARG A 1 225 ? 10.109 -21.750 -8.243 1.00 77.31 225 ARG A N 1
ATOM 1814 C CA . ARG A 1 225 ? 10.507 -20.869 -9.357 1.00 77.31 225 ARG A CA 1
ATOM 1815 C C . ARG A 1 225 ? 11.933 -20.337 -9.245 1.00 77.31 225 ARG A C 1
ATOM 1817 O O . ARG A 1 225 ? 12.624 -20.318 -10.254 1.00 77.31 225 ARG A O 1
ATOM 1824 N N . ASP A 1 226 ? 12.365 -19.928 -8.055 1.00 75.62 226 ASP A N 1
ATOM 1825 C CA . ASP A 1 226 ? 13.624 -19.196 -7.860 1.00 75.62 226 ASP A CA 1
ATOM 1826 C C . ASP A 1 226 ? 14.686 -20.024 -7.118 1.00 75.62 226 ASP A C 1
ATOM 1828 O O . ASP A 1 226 ? 15.877 -19.747 -7.256 1.00 75.62 226 ASP A O 1
ATOM 1832 N N . PHE A 1 227 ? 14.301 -21.034 -6.325 1.00 77.88 227 PHE A N 1
ATOM 1833 C CA . PHE A 1 227 ? 15.267 -21.772 -5.509 1.00 77.88 227 PHE A CA 1
ATOM 1834 C C . PHE A 1 227 ? 16.016 -22.832 -6.342 1.00 77.88 227 PHE A C 1
ATOM 1836 O O . PHE A 1 227 ? 15.382 -23.676 -6.989 1.00 77.88 227 PHE A O 1
ATOM 1843 N N . PRO A 1 228 ? 17.362 -22.845 -6.324 1.00 74.25 228 PRO A N 1
ATOM 1844 C CA . PRO A 1 228 ? 18.160 -23.760 -7.135 1.00 74.25 228 PRO A CA 1
ATOM 1845 C C . PRO A 1 228 ? 18.241 -25.156 -6.491 1.00 74.25 228 PRO A C 1
ATOM 1847 O O . PRO A 1 228 ? 19.183 -25.462 -5.765 1.00 74.25 228 PRO A O 1
ATOM 1850 N N . LEU A 1 229 ? 17.250 -26.017 -6.749 1.00 71.50 229 LEU A N 1
ATOM 1851 C CA . LEU A 1 229 ? 17.165 -27.365 -6.155 1.00 71.50 229 LEU A CA 1
ATOM 1852 C C . LEU A 1 229 ? 17.871 -28.453 -6.971 1.00 71.50 229 LEU A C 1
ATOM 1854 O O . LEU A 1 229 ? 18.473 -29.359 -6.399 1.00 71.50 229 LEU A O 1
ATOM 1858 N N . VAL A 1 230 ? 17.803 -28.398 -8.304 1.00 66.00 230 VAL A N 1
ATOM 1859 C CA . VAL A 1 230 ? 18.297 -29.486 -9.163 1.00 66.00 230 VAL A CA 1
ATOM 1860 C C . VAL A 1 230 ? 19.533 -29.009 -9.914 1.00 66.00 230 VAL A C 1
ATOM 1862 O O . VAL A 1 230 ? 19.439 -28.188 -10.823 1.00 66.00 230 VAL A O 1
ATOM 1865 N N . LYS A 1 231 ? 20.713 -29.519 -9.529 1.00 64.88 231 LYS A N 1
ATOM 1866 C CA . LYS A 1 231 ? 22.014 -29.211 -10.167 1.00 64.88 231 LYS A CA 1
ATOM 1867 C C . LYS A 1 231 ? 22.269 -27.698 -10.348 1.00 64.88 231 LYS A C 1
ATOM 1869 O O . LYS A 1 231 ? 22.762 -27.271 -11.390 1.00 64.88 231 LYS A O 1
ATOM 1874 N N . GLY A 1 232 ? 21.891 -26.884 -9.358 1.00 67.19 232 GLY A N 1
ATOM 1875 C CA . GLY A 1 232 ? 22.088 -25.428 -9.383 1.00 67.19 232 GLY A CA 1
ATOM 1876 C C . GLY A 1 232 ? 21.107 -24.640 -10.265 1.00 67.19 232 GLY A C 1
ATOM 1877 O O . GLY A 1 232 ? 21.343 -23.461 -10.510 1.00 67.19 232 GLY A O 1
ATOM 1878 N N . ARG A 1 233 ? 20.021 -25.258 -10.753 1.00 65.19 233 ARG A N 1
ATOM 1879 C CA . ARG A 1 233 ? 18.942 -24.602 -11.518 1.00 65.19 233 ARG A CA 1
ATOM 1880 C C . ARG A 1 233 ? 17.607 -24.717 -10.777 1.00 65.19 233 ARG A C 1
ATOM 1882 O O . ARG A 1 233 ? 17.408 -25.660 -10.004 1.00 65.19 233 ARG A O 1
ATOM 1889 N N . SER A 1 234 ? 16.696 -23.769 -11.009 1.00 73.94 234 SER A N 1
ATOM 1890 C CA . SER A 1 234 ? 15.330 -23.872 -10.483 1.00 73.94 234 SER A CA 1
ATOM 1891 C C . SER A 1 234 ? 14.578 -25.040 -11.131 1.00 73.94 234 SER A C 1
ATOM 1893 O O . SER A 1 234 ? 14.934 -25.500 -12.223 1.00 73.94 234 SER A O 1
ATOM 1895 N N . ILE A 1 235 ? 13.530 -25.541 -10.470 1.00 70.50 235 ILE A N 1
ATOM 1896 C CA . ILE A 1 235 ? 12.721 -26.647 -11.012 1.00 70.50 235 ILE A CA 1
ATOM 1897 C C . ILE A 1 235 ? 12.048 -26.214 -12.315 1.00 70.50 235 ILE A C 1
ATOM 1899 O O . ILE A 1 235 ? 12.059 -26.959 -13.295 1.00 70.50 235 ILE A O 1
ATOM 1903 N N . PHE A 1 236 ? 11.525 -24.987 -12.354 1.00 69.25 236 PHE A N 1
ATOM 1904 C CA . PHE A 1 236 ? 10.932 -24.446 -13.572 1.00 69.25 236 PHE A CA 1
ATOM 1905 C C . PHE A 1 236 ? 11.976 -24.232 -14.676 1.00 69.25 236 PHE A C 1
ATOM 1907 O O . PHE A 1 236 ? 11.697 -24.558 -15.827 1.00 69.25 236 PHE A O 1
ATOM 1914 N N . ASP A 1 237 ? 13.197 -23.792 -14.355 1.00 67.62 237 ASP A N 1
ATOM 1915 C CA . ASP A 1 237 ? 14.269 -23.706 -15.355 1.00 67.62 237 ASP A CA 1
ATOM 1916 C C . ASP A 1 237 ? 14.645 -25.091 -15.888 1.00 67.62 237 ASP A C 1
ATOM 1918 O O . ASP A 1 237 ? 14.867 -25.252 -17.082 1.00 67.62 237 ASP A O 1
ATOM 1922 N N . SER A 1 238 ? 14.688 -26.127 -15.051 1.00 66.19 238 SER A N 1
ATOM 1923 C CA . SER A 1 238 ? 14.994 -27.479 -15.531 1.00 66.19 238 SER A CA 1
ATOM 1924 C C . SER A 1 238 ? 13.907 -28.046 -16.452 1.00 66.19 238 SER A C 1
ATOM 1926 O O . SER A 1 238 ? 14.229 -28.842 -17.332 1.00 66.19 238 SER A O 1
ATOM 1928 N N . LEU A 1 239 ? 12.643 -27.656 -16.254 1.00 68.31 239 LEU A N 1
ATOM 1929 C CA . LEU A 1 239 ? 11.502 -28.142 -17.035 1.00 68.31 239 LEU A CA 1
ATOM 1930 C C . LEU A 1 239 ? 11.295 -27.353 -18.333 1.00 68.31 239 LEU A C 1
ATOM 1932 O O . LEU A 1 239 ? 11.046 -27.942 -19.381 1.00 68.31 239 LEU A O 1
ATOM 1936 N N . PHE A 1 240 ? 11.418 -26.025 -18.285 1.00 66.38 240 PHE A N 1
ATOM 1937 C CA . PHE A 1 240 ? 11.001 -25.153 -19.385 1.00 66.38 240 PHE A CA 1
ATOM 1938 C C . PHE A 1 240 ? 12.160 -24.566 -20.198 1.00 66.38 240 PHE A C 1
ATOM 1940 O O . PHE A 1 240 ? 11.931 -24.120 -21.324 1.00 66.38 240 PHE A O 1
ATOM 1947 N N . LYS A 1 241 ? 13.415 -24.636 -19.726 1.00 61.59 241 LYS A N 1
ATOM 1948 C CA . LYS A 1 241 ? 14.582 -24.111 -20.469 1.00 61.59 241 LYS A CA 1
ATOM 1949 C C . LYS A 1 241 ? 14.857 -24.856 -21.780 1.00 61.59 241 LYS A C 1
ATOM 1951 O O . LYS A 1 241 ? 15.449 -24.280 -22.687 1.00 61.59 241 LYS A O 1
ATOM 1956 N N . SER A 1 242 ? 14.366 -26.091 -21.933 1.00 59.09 242 SER A N 1
ATOM 1957 C CA . SER A 1 242 ? 14.444 -26.832 -23.204 1.00 59.09 242 SER A CA 1
ATOM 1958 C C . SER A 1 242 ? 13.626 -26.189 -24.334 1.00 59.09 242 SER A C 1
ATOM 1960 O O . SER A 1 242 ? 13.879 -26.480 -25.498 1.00 59.09 242 SER A O 1
ATOM 1962 N N . SER A 1 243 ? 12.659 -25.322 -24.013 1.00 61.06 243 SER A N 1
ATOM 1963 C CA . SER A 1 243 ? 11.797 -24.666 -25.005 1.00 61.06 243 SER A CA 1
ATOM 1964 C C . SER A 1 243 ? 12.393 -23.382 -25.599 1.00 61.06 243 SER A C 1
ATOM 1966 O O . SER A 1 243 ? 11.829 -22.826 -26.538 1.00 61.06 243 SER A O 1
ATOM 1968 N N . GLY A 1 244 ? 13.504 -22.867 -25.049 1.00 62.44 244 GLY A N 1
ATOM 1969 C CA . GLY A 1 244 ? 14.095 -21.583 -25.457 1.00 62.44 244 GLY A CA 1
ATOM 1970 C C . GLY A 1 244 ? 13.218 -20.348 -25.186 1.00 62.44 244 GLY A C 1
ATOM 1971 O O . GLY A 1 244 ? 13.614 -19.244 -25.549 1.00 62.44 244 GLY A O 1
ATOM 1972 N N . CYS A 1 245 ? 12.053 -20.530 -24.555 1.00 63.41 245 CYS A N 1
ATOM 1973 C CA . CYS A 1 245 ? 11.061 -19.488 -24.270 1.00 63.41 245 CYS A CA 1
ATOM 1974 C C . CYS A 1 245 ? 10.971 -19.145 -22.771 1.00 63.41 245 CYS A C 1
ATOM 1976 O O . CYS A 1 245 ? 10.066 -18.423 -22.367 1.00 63.41 245 CYS A O 1
ATOM 1978 N N . TYR A 1 246 ? 11.862 -19.678 -21.928 1.00 65.38 246 TYR A N 1
ATOM 1979 C CA . TYR A 1 246 ? 11.828 -19.483 -20.476 1.00 65.38 246 TYR A CA 1
ATOM 1980 C C . TYR A 1 246 ? 13.235 -19.299 -19.905 1.00 65.38 246 TYR A C 1
ATOM 1982 O O . TYR A 1 246 ? 14.119 -20.125 -20.156 1.00 65.38 246 TYR A O 1
ATOM 1990 N N . GLU A 1 247 ? 13.425 -18.242 -19.119 1.00 65.50 247 GLU A N 1
ATOM 1991 C CA . GLU A 1 247 ? 14.685 -17.949 -18.437 1.00 65.50 247 GLU A CA 1
ATOM 1992 C C . GLU A 1 247 ? 14.410 -17.267 -17.086 1.00 65.50 247 GLU A C 1
ATOM 1994 O O . GLU A 1 247 ? 13.737 -16.242 -17.029 1.00 65.50 247 GLU A O 1
ATOM 1999 N N . ASN A 1 248 ? 14.924 -17.832 -15.985 1.00 64.38 248 ASN A N 1
ATOM 2000 C CA . ASN A 1 248 ? 14.930 -17.218 -14.648 1.00 64.38 248 ASN A CA 1
ATOM 2001 C C . ASN A 1 248 ? 13.553 -16.716 -14.156 1.00 64.38 248 ASN A C 1
ATOM 2003 O O . ASN A 1 248 ? 13.445 -15.635 -13.573 1.00 64.38 248 ASN A O 1
ATOM 2007 N N . GLY A 1 249 ? 12.481 -17.484 -14.373 1.00 62.59 249 GLY A N 1
ATOM 2008 C CA . GLY A 1 249 ? 11.153 -17.107 -13.868 1.00 62.59 249 GLY A CA 1
ATOM 2009 C C . GLY A 1 249 ? 10.286 -16.301 -14.831 1.00 62.59 249 GLY A C 1
ATOM 2010 O O . GLY A 1 249 ? 9.115 -16.078 -14.511 1.00 62.59 249 GLY A O 1
ATOM 2011 N N . SER A 1 250 ? 10.812 -15.877 -15.984 1.00 62.56 250 SER A N 1
ATOM 2012 C CA . SER A 1 250 ? 10.046 -15.183 -17.020 1.00 62.56 250 SER A CA 1
ATOM 2013 C C . SER A 1 250 ? 9.918 -16.024 -18.288 1.00 62.56 250 SER A C 1
ATOM 2015 O O . SER A 1 250 ? 10.842 -16.723 -18.714 1.00 62.56 250 SER A O 1
ATOM 2017 N N . VAL A 1 251 ? 8.735 -15.961 -18.899 1.00 68.38 251 VAL A N 1
ATOM 2018 C CA . VAL A 1 251 ? 8.529 -16.453 -20.263 1.00 68.38 251 VAL A CA 1
ATOM 2019 C C . VAL A 1 251 ? 8.941 -15.324 -21.199 1.00 68.38 251 VAL A C 1
ATOM 2021 O O . VAL A 1 251 ? 8.337 -14.252 -21.180 1.00 68.38 251 VAL A O 1
ATOM 2024 N N . ILE A 1 252 ? 9.994 -15.552 -21.977 1.00 69.56 252 ILE A N 1
ATOM 2025 C CA . ILE A 1 252 ? 10.602 -14.549 -22.855 1.00 69.56 252 ILE A CA 1
ATOM 2026 C C . ILE A 1 252 ? 10.271 -14.904 -24.300 1.00 69.56 252 ILE A C 1
ATOM 2028 O O . ILE A 1 252 ? 10.298 -16.073 -24.693 1.00 69.56 252 ILE A O 1
ATOM 2032 N N . GLN A 1 253 ? 9.999 -13.888 -25.116 1.00 63.88 253 GLN A N 1
ATOM 2033 C CA . GLN A 1 253 ? 9.903 -14.074 -26.558 1.00 63.88 253 GLN A CA 1
ATOM 2034 C C . GLN A 1 253 ? 11.257 -14.558 -27.125 1.00 63.88 253 GLN A C 1
ATOM 2036 O O . GLN A 1 253 ? 12.291 -13.930 -26.873 1.00 63.88 253 GLN A O 1
ATOM 2041 N N . PRO A 1 254 ? 11.302 -15.660 -27.898 1.00 59.72 254 PRO A N 1
ATOM 2042 C CA . PRO A 1 254 ? 12.559 -16.185 -28.415 1.00 59.72 254 PRO A CA 1
ATOM 2043 C C . PRO A 1 254 ? 13.230 -15.162 -29.341 1.00 59.72 254 PRO A C 1
ATOM 2045 O O . PRO A 1 254 ? 12.667 -14.765 -30.362 1.00 59.72 254 PRO A O 1
ATOM 2048 N N . LYS A 1 255 ? 14.481 -14.794 -29.025 1.00 56.06 255 LYS A N 1
ATOM 2049 C CA . LYS A 1 255 ? 15.308 -13.786 -29.732 1.00 56.06 255 LYS A CA 1
ATOM 2050 C C . LYS A 1 255 ? 15.539 -14.063 -31.232 1.00 56.06 255 LYS A C 1
ATOM 2052 O O . LYS A 1 255 ? 16.189 -13.274 -31.907 1.00 56.06 255 LYS A O 1
ATOM 2057 N N . LYS A 1 256 ? 15.059 -15.195 -31.757 1.00 52.00 256 LYS A N 1
ATOM 2058 C CA . LYS A 1 256 ? 15.445 -15.754 -33.059 1.00 52.00 256 LYS A CA 1
ATOM 2059 C C . LYS A 1 256 ? 14.521 -15.389 -34.234 1.00 52.00 256 LYS A C 1
ATOM 2061 O O . LYS A 1 256 ? 14.915 -15.672 -35.357 1.00 52.00 256 LYS A O 1
ATOM 2066 N N . TYR A 1 257 ? 13.340 -14.783 -34.023 1.00 51.44 257 TYR A N 1
ATOM 2067 C CA . TYR A 1 257 ? 12.299 -14.757 -35.076 1.00 51.44 257 TYR A CA 1
ATOM 2068 C C . TYR A 1 257 ? 11.573 -13.441 -35.393 1.00 51.44 257 TYR A C 1
ATOM 2070 O O . TYR A 1 257 ? 10.629 -13.473 -36.176 1.00 51.44 257 TYR A O 1
ATOM 2078 N N . THR A 1 258 ? 11.992 -12.269 -34.914 1.00 50.38 258 THR A N 1
ATOM 2079 C CA . THR A 1 258 ? 11.290 -11.026 -35.299 1.00 50.38 258 THR A CA 1
ATOM 2080 C C . THR A 1 258 ? 12.220 -9.821 -35.386 1.00 50.38 258 THR A C 1
ATOM 2082 O O . THR A 1 258 ? 12.788 -9.414 -34.378 1.00 50.38 258 THR A O 1
ATOM 2085 N N . ASN A 1 259 ? 12.280 -9.165 -36.556 1.00 51.78 259 ASN A N 1
ATOM 2086 C CA . ASN A 1 259 ? 12.833 -7.804 -36.712 1.00 51.78 259 ASN A CA 1
ATOM 2087 C C . ASN A 1 259 ? 12.152 -6.789 -35.761 1.00 51.78 259 ASN A C 1
ATOM 2089 O O . ASN A 1 259 ? 12.747 -5.782 -35.396 1.00 51.78 259 ASN A O 1
ATOM 2093 N N . PHE A 1 260 ? 10.938 -7.106 -35.297 1.00 49.53 260 PHE A N 1
ATOM 2094 C CA . PHE A 1 260 ? 10.180 -6.399 -34.256 1.00 49.53 260 PHE A CA 1
ATOM 2095 C C . PHE A 1 260 ? 10.793 -6.507 -32.842 1.00 49.53 260 PHE A C 1
ATOM 2097 O O . PHE A 1 260 ? 10.614 -5.617 -32.015 1.00 49.53 260 PHE A O 1
ATOM 2104 N N . GLY A 1 261 ? 11.565 -7.566 -32.567 1.00 52.16 261 GLY A N 1
ATOM 2105 C CA . GLY A 1 261 ? 12.198 -7.823 -31.265 1.00 52.16 261 GLY A CA 1
ATOM 2106 C C . GLY A 1 261 ? 13.429 -6.958 -30.974 1.00 52.16 261 GLY A C 1
ATOM 2107 O O . GLY A 1 261 ? 14.008 -7.077 -29.899 1.00 52.16 261 GLY A O 1
ATOM 2108 N N . ARG A 1 262 ? 13.841 -6.091 -31.913 1.00 54.00 262 ARG A N 1
ATOM 2109 C CA . ARG A 1 262 ? 14.820 -5.022 -31.645 1.00 54.00 262 ARG A CA 1
ATOM 2110 C C . ARG A 1 262 ? 14.216 -3.844 -30.881 1.00 54.00 262 ARG A C 1
ATOM 2112 O O . ARG A 1 262 ? 14.967 -3.133 -30.229 1.00 54.00 262 ARG A O 1
ATOM 2119 N N . TYR A 1 263 ? 12.899 -3.644 -30.972 1.00 55.66 263 TYR A N 1
ATOM 2120 C CA . TYR A 1 263 ? 12.233 -2.438 -30.469 1.00 55.66 263 TYR A CA 1
ATOM 2121 C C . TYR A 1 263 ? 11.256 -2.714 -29.327 1.00 55.66 263 TYR A C 1
ATOM 2123 O O . TYR A 1 263 ? 11.050 -1.850 -28.481 1.00 55.66 263 TYR A O 1
ATOM 2131 N N . VAL A 1 264 ? 10.668 -3.913 -29.275 1.00 60.41 264 VAL A N 1
ATOM 2132 C CA . VAL A 1 264 ? 9.748 -4.309 -28.204 1.00 60.41 264 VAL A CA 1
ATOM 2133 C C . VAL A 1 264 ? 10.260 -5.596 -27.571 1.00 60.41 264 VAL A C 1
ATOM 2135 O O . VAL A 1 264 ? 10.281 -6.649 -28.207 1.00 60.41 264 VAL A O 1
ATOM 2138 N N . TRP A 1 265 ? 10.690 -5.500 -26.313 1.00 63.00 265 TRP A N 1
ATOM 2139 C CA . TRP A 1 265 ? 11.015 -6.656 -25.486 1.00 63.00 265 TRP A CA 1
ATOM 2140 C C . TRP A 1 265 ? 9.796 -6.997 -24.632 1.00 63.00 265 TRP A C 1
ATOM 2142 O O . TRP A 1 265 ? 9.351 -6.177 -23.833 1.00 63.00 265 TRP A O 1
ATOM 2152 N N . THR A 1 266 ? 9.231 -8.188 -24.833 1.00 65.88 266 THR A N 1
ATOM 2153 C CA . THR A 1 266 ? 8.103 -8.679 -24.036 1.00 65.88 266 THR A CA 1
ATOM 2154 C C . THR A 1 266 ? 8.552 -9.831 -23.155 1.00 65.88 266 THR A C 1
ATOM 2156 O O . THR A 1 266 ? 8.928 -10.898 -23.659 1.00 65.88 266 THR A O 1
ATOM 2159 N N . ASP A 1 267 ? 8.455 -9.634 -21.850 1.00 68.81 267 ASP A N 1
ATOM 2160 C CA . ASP A 1 267 ? 8.596 -10.672 -20.849 1.00 68.81 267 ASP A CA 1
ATOM 2161 C C . ASP A 1 267 ? 7.284 -10.863 -20.085 1.00 68.81 267 ASP A C 1
ATOM 2163 O O . ASP A 1 267 ? 6.583 -9.927 -19.704 1.00 68.81 267 ASP A O 1
ATOM 2167 N N . PHE A 1 268 ? 6.929 -12.121 -19.857 1.00 70.94 268 PHE A N 1
ATOM 2168 C CA . PHE A 1 268 ? 5.839 -12.467 -18.959 1.00 70.94 268 PHE A CA 1
ATOM 2169 C C . PHE A 1 268 ? 6.442 -12.950 -17.651 1.00 70.94 268 PHE A C 1
ATOM 2171 O O . PHE A 1 268 ? 6.837 -14.110 -17.510 1.00 70.94 268 PHE A O 1
ATOM 2178 N N . TYR A 1 269 ? 6.512 -12.034 -16.689 1.00 74.56 269 TYR A N 1
ATOM 2179 C CA . TYR A 1 269 ? 6.944 -12.324 -15.332 1.00 74.56 269 TYR A CA 1
ATOM 2180 C C . TYR A 1 269 ? 5.736 -12.427 -14.400 1.00 74.56 269 TYR A C 1
ATOM 2182 O O . TYR A 1 269 ? 5.066 -11.440 -14.095 1.00 74.56 269 TYR A O 1
ATOM 2190 N N . LEU A 1 270 ? 5.455 -13.638 -13.918 1.00 76.38 270 LEU A N 1
ATOM 2191 C CA . LEU A 1 270 ? 4.404 -13.860 -12.931 1.00 76.38 270 LEU A CA 1
ATOM 2192 C C . LEU A 1 270 ? 5.016 -13.870 -11.533 1.00 76.38 270 LEU A C 1
ATOM 2194 O O . LEU A 1 270 ? 5.742 -14.798 -11.174 1.00 76.38 270 LEU A O 1
ATOM 2198 N N . SER A 1 271 ? 4.693 -12.864 -10.721 1.00 79.56 271 SER A N 1
ATOM 2199 C CA . SER A 1 271 ? 5.032 -12.844 -9.296 1.00 79.56 271 SER A CA 1
ATOM 2200 C C . SER A 1 271 ? 3.779 -12.853 -8.420 1.00 79.56 271 SER A C 1
ATOM 2202 O O . SER A 1 271 ? 2.773 -12.237 -8.789 1.00 79.56 271 SER A O 1
ATOM 2204 N N . PRO A 1 272 ? 3.823 -13.481 -7.227 1.00 80.44 272 PRO A N 1
ATOM 2205 C CA . PRO A 1 272 ? 2.710 -13.410 -6.282 1.00 80.44 272 PRO A CA 1
ATOM 2206 C C . PRO A 1 272 ? 2.330 -11.975 -5.919 1.00 80.44 272 PRO A C 1
ATOM 2208 O O . PRO A 1 272 ? 1.157 -11.684 -5.706 1.00 80.44 272 PRO A O 1
ATOM 2211 N N . LEU A 1 273 ? 3.309 -11.066 -5.898 1.00 77.50 273 LEU A N 1
ATOM 2212 C CA . LEU A 1 273 ? 3.072 -9.652 -5.642 1.00 77.50 273 LEU A CA 1
ATOM 2213 C C . LEU A 1 273 ? 2.204 -9.018 -6.739 1.00 77.50 273 LEU A C 1
ATOM 2215 O O . LEU A 1 273 ? 1.218 -8.367 -6.414 1.00 77.50 273 LEU A O 1
ATOM 2219 N N . MET A 1 274 ? 2.497 -9.259 -8.021 1.00 78.56 274 MET A N 1
ATOM 2220 C CA . MET A 1 274 ? 1.678 -8.743 -9.131 1.00 78.56 274 MET A CA 1
ATOM 2221 C C . MET A 1 274 ? 0.260 -9.323 -9.119 1.00 78.56 274 MET A C 1
ATOM 2223 O O . MET A 1 274 ? -0.704 -8.600 -9.365 1.00 78.56 274 MET A O 1
ATOM 2227 N N . VAL A 1 275 ? 0.113 -10.604 -8.766 1.00 80.56 275 VAL A N 1
ATOM 2228 C CA . VAL A 1 275 ? -1.207 -11.236 -8.598 1.00 80.56 275 VAL A CA 1
ATOM 2229 C C . VAL A 1 275 ? -1.979 -10.592 -7.445 1.00 80.56 275 VAL A C 1
ATOM 2231 O O . VAL A 1 275 ? -3.156 -10.265 -7.603 1.00 80.56 275 VAL A O 1
ATOM 2234 N N . ALA A 1 276 ? -1.325 -10.361 -6.303 1.00 76.69 276 ALA A N 1
ATOM 2235 C CA . ALA A 1 276 ? -1.936 -9.694 -5.158 1.00 76.69 276 ALA A CA 1
ATOM 2236 C C . ALA A 1 276 ? -2.384 -8.269 -5.517 1.00 76.69 276 ALA A C 1
ATOM 2238 O O . ALA A 1 276 ? -3.522 -7.894 -5.246 1.00 76.69 276 ALA A O 1
ATOM 2239 N N . VAL A 1 277 ? -1.529 -7.499 -6.191 1.00 73.88 277 VAL A N 1
ATOM 2240 C CA . VAL A 1 277 ? -1.829 -6.132 -6.645 1.00 73.88 277 VAL A CA 1
ATOM 2241 C C . VAL A 1 277 ? -3.001 -6.116 -7.630 1.00 73.88 277 VAL A C 1
ATOM 2243 O O . VAL A 1 277 ? -3.935 -5.331 -7.461 1.00 73.88 277 VAL A O 1
ATOM 2246 N N . GLY A 1 278 ? -3.018 -7.024 -8.610 1.00 75.81 278 GLY A N 1
ATOM 2247 C CA . GLY A 1 278 ? -4.139 -7.163 -9.544 1.00 75.81 278 GLY A CA 1
ATOM 2248 C C . GLY A 1 278 ? -5.455 -7.527 -8.846 1.00 75.81 278 GLY A C 1
ATOM 2249 O O . GLY A 1 278 ? -6.518 -7.014 -9.207 1.00 75.81 278 GLY A O 1
ATOM 2250 N N . TRP A 1 279 ? -5.392 -8.355 -7.799 1.00 76.25 279 TRP A N 1
ATOM 2251 C CA . TRP A 1 279 ? -6.548 -8.665 -6.958 1.00 76.25 279 TRP A CA 1
ATOM 2252 C C . TRP A 1 279 ? -7.052 -7.430 -6.192 1.00 76.25 279 TRP A C 1
ATOM 2254 O O . TRP A 1 279 ? -8.256 -7.158 -6.220 1.00 76.25 279 TRP A O 1
ATOM 2264 N N . PHE A 1 280 ? -6.150 -6.636 -5.598 1.00 71.94 280 PHE A N 1
ATOM 2265 C CA . PHE A 1 280 ? -6.480 -5.381 -4.907 1.00 71.94 280 PHE A CA 1
ATOM 2266 C C . PHE A 1 280 ? -7.161 -4.357 -5.829 1.00 71.94 280 PHE A C 1
ATOM 2268 O O . PHE A 1 280 ? -8.185 -3.771 -5.471 1.00 71.94 280 PHE A O 1
ATOM 2275 N N . MET A 1 281 ? -6.628 -4.163 -7.039 1.00 68.25 281 MET A N 1
ATOM 2276 C CA . MET A 1 281 ? -7.143 -3.188 -8.012 1.00 68.25 281 MET A CA 1
ATOM 2277 C C . MET A 1 281 ? -8.438 -3.633 -8.707 1.00 68.25 281 MET A C 1
ATOM 2279 O O . MET A 1 281 ? -9.103 -2.815 -9.351 1.00 68.25 281 MET A O 1
ATOM 2283 N N . ARG A 1 282 ? -8.821 -4.909 -8.547 1.00 74.75 282 ARG A N 1
ATOM 2284 C CA . ARG A 1 282 ? -9.868 -5.611 -9.306 1.00 74.75 282 ARG A CA 1
ATOM 2285 C C . ARG A 1 282 ? -9.559 -5.693 -10.802 1.00 74.75 282 ARG A C 1
ATOM 2287 O O . ARG A 1 282 ? -8.837 -4.880 -11.370 1.00 74.75 282 ARG A O 1
ATOM 2294 N N . LEU A 1 283 ? -10.211 -6.645 -11.472 1.00 80.69 283 LEU A N 1
ATOM 2295 C CA . LEU A 1 283 ? -9.977 -6.931 -12.890 1.00 80.69 283 LEU A CA 1
ATOM 2296 C C . LEU A 1 283 ? -10.117 -5.691 -13.787 1.00 80.69 283 LEU A C 1
ATOM 2298 O O . LEU A 1 283 ? -9.277 -5.465 -14.644 1.00 80.69 283 LEU A O 1
ATOM 2302 N N . LYS A 1 284 ? -11.142 -4.856 -13.569 1.00 76.25 284 LYS A N 1
ATOM 2303 C CA . LYS A 1 284 ? -11.345 -3.644 -14.381 1.00 76.25 284 LYS A CA 1
ATOM 2304 C C . LYS A 1 284 ? -10.189 -2.649 -14.242 1.00 76.25 284 LYS A C 1
ATOM 2306 O O . LYS A 1 284 ? -9.706 -2.160 -15.253 1.00 76.25 284 LYS A O 1
ATOM 2311 N N . GLY A 1 285 ? -9.741 -2.372 -13.015 1.00 75.94 285 GLY A N 1
ATOM 2312 C CA . GLY A 1 285 ? -8.619 -1.461 -12.775 1.00 75.94 285 GLY A CA 1
ATOM 2313 C C . GLY A 1 285 ? -7.309 -2.018 -13.333 1.00 75.94 285 GLY A C 1
ATOM 2314 O O . GLY A 1 285 ? -6.566 -1.298 -13.993 1.00 75.94 285 GLY A O 1
ATOM 2315 N N . ALA A 1 286 ? -7.075 -3.319 -13.147 1.00 81.38 286 ALA A N 1
ATOM 2316 C CA . ALA A 1 286 ? -5.907 -4.006 -13.691 1.00 81.38 286 ALA A CA 1
ATOM 2317 C C . ALA A 1 286 ? -5.874 -3.986 -15.231 1.00 81.38 286 ALA A C 1
ATOM 2319 O O . ALA A 1 286 ? -4.821 -3.743 -15.813 1.00 81.38 286 ALA A O 1
ATOM 2320 N N . LEU A 1 287 ? -7.018 -4.184 -15.896 1.00 84.62 287 LEU A N 1
ATOM 2321 C CA . LEU A 1 287 ? -7.119 -4.119 -17.358 1.00 84.62 287 LEU A CA 1
ATOM 2322 C C . LEU A 1 287 ? -6.862 -2.711 -17.897 1.00 84.62 287 LEU A C 1
ATOM 2324 O O . LEU A 1 287 ? -6.185 -2.579 -18.909 1.00 84.62 287 LEU A O 1
ATOM 2328 N N . ILE A 1 288 ? -7.350 -1.668 -17.220 1.00 84.69 288 ILE A N 1
ATOM 2329 C CA . ILE A 1 288 ? -7.072 -0.277 -17.611 1.00 84.69 288 ILE A CA 1
ATOM 2330 C C . ILE A 1 288 ? -5.569 0.007 -17.507 1.00 84.69 288 ILE A C 1
ATOM 2332 O O . ILE A 1 288 ? -4.972 0.496 -18.465 1.00 84.69 288 ILE A O 1
ATOM 2336 N N . LEU A 1 289 ? -4.935 -0.373 -16.394 1.00 81.62 289 LEU A N 1
ATOM 2337 C CA . LEU A 1 289 ? -3.488 -0.217 -16.217 1.00 81.62 289 LEU A CA 1
ATOM 2338 C C . LEU A 1 289 ? -2.701 -0.979 -17.300 1.00 81.62 289 LEU A C 1
ATOM 2340 O O . LEU A 1 289 ? -1.796 -0.427 -17.923 1.00 81.62 289 LEU A O 1
ATOM 2344 N N . CYS A 1 290 ? -3.089 -2.231 -17.562 1.00 84.75 290 CYS A N 1
ATOM 2345 C CA . CYS A 1 290 ? -2.484 -3.066 -18.596 1.00 84.75 290 CYS A CA 1
ATOM 2346 C C . CYS A 1 290 ? -2.665 -2.457 -19.993 1.00 84.75 290 CYS A C 1
ATOM 2348 O O . CYS A 1 290 ? -1.714 -2.428 -20.767 1.00 84.75 290 CYS A O 1
ATOM 2350 N N . SER A 1 291 ? -3.838 -1.895 -20.297 1.00 86.94 291 SER A N 1
ATOM 2351 C CA . SER A 1 291 ? -4.090 -1.230 -21.578 1.00 86.94 291 SER A CA 1
ATOM 2352 C C . SER A 1 291 ? -3.192 -0.011 -21.786 1.00 86.94 291 SER A C 1
ATOM 2354 O O . SER A 1 291 ? -2.697 0.182 -22.892 1.00 86.94 291 SER A O 1
ATOM 2356 N N . GLY A 1 292 ? -2.903 0.751 -20.724 1.00 85.38 292 GLY A N 1
ATOM 2357 C CA . GLY A 1 292 ? -1.941 1.851 -20.773 1.00 85.38 292 GLY A CA 1
ATOM 2358 C C . GLY A 1 292 ? -0.531 1.361 -21.098 1.00 85.38 292 GLY A C 1
ATOM 2359 O O . GLY A 1 292 ? 0.109 1.900 -21.994 1.00 85.38 292 GLY A O 1
ATOM 2360 N N . ALA A 1 293 ? -0.073 0.290 -20.442 1.00 82.50 293 ALA A N 1
ATOM 2361 C CA . ALA A 1 293 ? 1.228 -0.310 -20.739 1.00 82.50 293 ALA A CA 1
ATOM 2362 C C . ALA A 1 293 ? 1.306 -0.849 -22.178 1.00 82.50 293 ALA A C 1
ATOM 2364 O O . ALA A 1 293 ? 2.287 -0.595 -22.874 1.00 82.50 293 ALA A O 1
ATOM 2365 N N . VAL A 1 294 ? 0.263 -1.542 -22.650 1.00 85.44 294 VAL A N 1
ATOM 2366 C CA . VAL A 1 294 ? 0.187 -2.043 -24.031 1.00 85.44 294 VAL A CA 1
ATOM 2367 C C . VAL A 1 294 ? 0.221 -0.883 -25.026 1.00 85.44 294 VAL A C 1
ATOM 2369 O O . VAL A 1 294 ? 0.980 -0.926 -25.988 1.00 85.44 294 VAL A O 1
ATOM 2372 N N . LEU A 1 295 ? -0.543 0.180 -24.782 1.00 87.56 295 LEU A N 1
ATOM 2373 C CA . LEU A 1 295 ? -0.556 1.361 -25.640 1.00 87.56 295 LEU A CA 1
ATOM 2374 C C . LEU A 1 295 ? 0.826 2.031 -25.692 1.00 87.56 295 LEU A C 1
ATOM 2376 O O . LEU A 1 295 ? 1.309 2.352 -26.776 1.00 87.56 295 LEU A O 1
ATOM 2380 N N . THR A 1 296 ? 1.507 2.185 -24.557 1.00 83.50 296 THR A N 1
ATOM 2381 C CA . THR A 1 296 ? 2.850 2.777 -24.531 1.00 83.50 296 THR A CA 1
ATOM 2382 C C . THR A 1 296 ? 3.863 1.923 -25.293 1.00 83.50 296 THR A C 1
ATOM 2384 O O . THR A 1 296 ? 4.548 2.427 -26.181 1.00 83.50 296 THR A O 1
ATOM 2387 N N . TRP A 1 297 ? 3.939 0.624 -24.998 1.00 79.75 297 TRP A N 1
ATOM 2388 C CA . TRP A 1 297 ? 4.977 -0.246 -25.558 1.00 79.75 297 TRP A CA 1
ATOM 2389 C C . TRP A 1 297 ? 4.733 -0.660 -27.010 1.00 79.75 297 TRP A C 1
ATOM 2391 O O . TRP A 1 297 ? 5.697 -0.813 -27.756 1.00 79.75 297 TRP A O 1
ATOM 2401 N N . PHE A 1 298 ? 3.476 -0.827 -27.430 1.00 82.38 298 PHE A N 1
ATOM 2402 C CA . PHE A 1 298 ? 3.142 -1.289 -28.783 1.00 82.38 298 PHE A CA 1
ATOM 2403 C C . PHE A 1 298 ? 2.724 -0.172 -29.742 1.00 82.38 298 PHE A C 1
ATOM 2405 O O . PHE A 1 298 ? 2.722 -0.404 -30.948 1.00 82.38 298 PHE A O 1
ATOM 2412 N N . VAL A 1 299 ? 2.375 1.020 -29.244 1.00 83.62 299 VAL A N 1
ATOM 2413 C CA . VAL A 1 299 ? 1.952 2.147 -30.093 1.00 83.62 299 VAL A CA 1
ATOM 2414 C C . VAL A 1 299 ? 2.902 3.328 -29.943 1.00 83.62 299 VAL A C 1
ATOM 2416 O O . VAL A 1 299 ? 3.536 3.715 -30.920 1.00 83.62 299 VAL A O 1
ATOM 2419 N N . ILE A 1 300 ? 3.057 3.879 -28.735 1.00 84.25 300 ILE A N 1
ATOM 2420 C CA . ILE A 1 300 ? 3.837 5.114 -28.532 1.00 84.25 300 ILE A CA 1
ATOM 2421 C C . ILE A 1 300 ? 5.325 4.896 -28.830 1.00 84.25 300 ILE A C 1
ATOM 2423 O O . ILE A 1 300 ? 5.899 5.651 -29.612 1.00 84.25 300 ILE A O 1
ATOM 2427 N N . ASN A 1 301 ? 5.947 3.864 -28.253 1.00 80.31 301 ASN A N 1
ATOM 2428 C CA . ASN A 1 301 ? 7.382 3.620 -28.418 1.00 80.31 301 ASN A CA 1
ATOM 2429 C C . ASN A 1 301 ? 7.771 3.348 -29.886 1.00 80.31 301 ASN A C 1
ATOM 2431 O O . ASN A 1 301 ? 8.692 4.004 -30.374 1.00 80.31 301 ASN A O 1
ATOM 2435 N N . PRO A 1 302 ? 7.073 2.474 -30.642 1.00 81.06 302 PRO A N 1
ATOM 2436 C CA . PRO A 1 302 ? 7.367 2.284 -32.063 1.00 81.06 302 PRO A CA 1
ATOM 2437 C C . PRO A 1 302 ? 7.195 3.557 -32.898 1.00 81.06 302 PRO A C 1
ATOM 2439 O O . PRO A 1 302 ? 7.987 3.800 -33.806 1.00 81.06 302 PRO A O 1
ATOM 2442 N N . ILE A 1 303 ? 6.198 4.392 -32.580 1.00 83.19 303 ILE A N 1
ATOM 2443 C CA . ILE A 1 303 ? 5.997 5.686 -33.246 1.00 83.19 303 ILE A CA 1
ATOM 2444 C C . ILE A 1 303 ? 7.154 6.645 -32.936 1.00 83.19 303 ILE A C 1
ATOM 2446 O O . ILE A 1 303 ? 7.671 7.286 -33.847 1.00 83.19 303 ILE A O 1
ATOM 2450 N N . ALA A 1 304 ? 7.596 6.729 -31.680 1.00 80.12 304 ALA A N 1
ATOM 2451 C CA . ALA A 1 304 ? 8.727 7.573 -31.293 1.00 80.12 304 ALA A CA 1
ATOM 2452 C C . ALA A 1 304 ? 10.013 7.177 -32.041 1.00 80.12 304 ALA A C 1
ATOM 2454 O O . ALA A 1 304 ? 10.706 8.039 -32.584 1.00 80.12 304 ALA A O 1
ATOM 2455 N N . VAL A 1 305 ? 10.269 5.870 -32.160 1.00 75.50 305 VAL A N 1
ATOM 2456 C CA . VAL A 1 305 ? 11.386 5.330 -32.948 1.00 75.50 305 VAL A CA 1
ATOM 2457 C C . VAL A 1 305 ? 11.235 5.659 -34.436 1.00 75.50 305 VAL A C 1
ATOM 2459 O O . VAL A 1 305 ? 12.211 6.046 -35.075 1.00 75.50 305 VAL A O 1
ATOM 2462 N N . TYR A 1 306 ? 10.023 5.559 -34.997 1.00 78.88 306 TYR A N 1
ATOM 2463 C CA . TYR A 1 306 ? 9.756 5.935 -36.392 1.00 78.88 306 TYR A CA 1
ATOM 2464 C C . TYR A 1 306 ? 10.090 7.409 -36.677 1.00 78.88 306 TYR A C 1
ATOM 2466 O O . TYR A 1 306 ? 10.611 7.726 -37.744 1.00 78.88 306 TYR A O 1
ATOM 2474 N N . PHE A 1 307 ? 9.863 8.302 -35.710 1.00 83.94 307 PHE A N 1
ATOM 2475 C CA . PHE A 1 307 ? 10.231 9.720 -35.801 1.00 83.94 307 PHE A CA 1
ATOM 2476 C C . PHE A 1 307 ? 11.706 10.017 -35.468 1.00 83.94 307 PHE A C 1
ATOM 2478 O O . PHE A 1 307 ? 12.088 11.182 -35.368 1.00 83.94 307 PHE A O 1
ATOM 2485 N N . GLY A 1 308 ? 12.552 8.993 -35.326 1.00 71.81 308 GLY A N 1
ATOM 2486 C CA . GLY A 1 308 ? 13.992 9.161 -35.114 1.00 71.81 308 GLY A CA 1
ATOM 2487 C C . GLY A 1 308 ? 14.384 9.522 -33.681 1.00 71.81 308 GLY A C 1
ATOM 2488 O O . GLY A 1 308 ? 15.529 9.912 -33.445 1.00 71.81 308 GLY A O 1
ATOM 2489 N N . VAL A 1 309 ? 13.472 9.373 -32.713 1.00 64.56 309 VAL A N 1
ATOM 2490 C CA . VAL A 1 309 ? 13.834 9.386 -31.293 1.00 64.56 309 VAL A CA 1
ATOM 2491 C C . VAL A 1 309 ? 14.462 8.030 -30.988 1.00 64.56 309 VAL A C 1
ATOM 2493 O O . VAL A 1 309 ? 13.767 7.051 -30.719 1.00 64.56 309 VAL A O 1
ATOM 2496 N N . ASN A 1 310 ? 15.787 7.954 -31.106 1.00 54.31 310 ASN A N 1
ATOM 2497 C CA . ASN A 1 310 ? 16.533 6.772 -30.692 1.00 54.31 310 ASN A CA 1
ATOM 2498 C C . ASN A 1 310 ? 16.463 6.687 -29.162 1.00 54.31 310 ASN A C 1
ATOM 2500 O O . ASN A 1 310 ? 17.082 7.496 -28.472 1.00 54.31 310 ASN A O 1
ATOM 2504 N N . ALA A 1 311 ? 15.641 5.757 -28.673 1.00 50.41 311 ALA A N 1
ATOM 2505 C CA . ALA A 1 311 ? 15.578 5.364 -27.270 1.00 50.41 311 ALA A CA 1
ATOM 2506 C C . ALA A 1 311 ? 16.849 4.627 -26.833 1.00 50.41 311 ALA A C 1
ATOM 2508 O O . ALA A 1 311 ? 17.493 3.975 -27.689 1.00 50.41 311 ALA A O 1
#

Sequence (311 aa):
MKRHYRQNLSSKGLKNIENKTLVKYDSDFYSNLNTGVLEEYLDEENKKHFDPKEFSLKTVVLAMIIGSVFVFINSYVGLKIGMMVSGSWYLVYILCMAFKWSDKRIMIAETTATSIGYMCTGFVFTFPAIYILQEQKFFSVNTDKTLIVAVFASIILSFLGVFYSLLLRRIWIVEDPLPLPGFEANLTLLDIAHNVYSGTAKKAKRMVKKILSAFVFSFSFVFLRDFPLVKGRSIFDSLFKSSGCYENGSVIQPKKYTNFGRYVWTDFYLSPLMVAVGWFMRLKGALILCSGAVLTWFVINPIAVYFGVNA

Secondary structure (DSSP, 8-state):
---SSS-S--HHHHHHHHTT---TTSHHHHHTTTSSHHHHHHHHHHHHT--TT---HHHHHHHHHHHHHHHHHHHHHHHHHS-----HHHHHHHHHHHTT--HHHHHHHHHHHHHHHTTTHHHHHHHHHHHHHHHTTS----HHHHHHHHHHHHHHHHHHHHHHHHHHHIIIIII-----TTHHHHHHHHHHHHHHHTT-HHHHHHHHHHHHHHHHHHHHHHHHHHS--BTTB-HHHHHHGGGTSEETTEEE--TTS-GGGGT---EEE--HHHHHHHHHHHHHHHHHHHHHHHHIIIIIHHHHHHTT---

pLDDT: mean 76.82, std 10.15, range [45.53, 94.69]

Radius of gyration: 24.09 Å; chains: 1; bounding box: 62×50×61 Å